Protein AF-A0A2E9A564-F1 (afdb_monomer)

Solvent-accessible surface area (backbone atoms only — not comparable to full-atom values): 16157 Å² total; per-residue (Å²): 133,80,89,81,87,83,81,86,80,91,72,92,69,79,88,64,83,76,77,82,74,61,42,54,60,45,78,42,71,62,84,77,49,75,89,45,56,30,23,55,62,14,34,42,34,40,39,21,66,85,46,97,56,62,49,42,39,39,26,87,95,76,53,70,54,74,29,49,62,65,34,71,45,77,47,79,32,35,64,63,92,38,87,91,58,63,41,66,63,44,80,44,60,34,31,33,72,82,81,70,46,72,22,50,41,35,33,37,65,76,81,76,76,75,80,73,82,71,79,80,74,77,83,75,88,73,82,78,72,84,74,75,76,72,75,75,75,74,73,44,75,65,56,54,54,48,51,52,50,52,53,50,52,53,50,52,53,50,52,53,49,51,54,51,52,50,54,51,52,55,53,48,52,52,54,48,54,52,50,52,54,51,51,54,50,52,52,53,50,52,51,53,52,51,54,51,51,54,53,50,52,53,51,54,53,53,51,51,53,52,51,52,52,51,53,51,52,52,52,52,51,54,52,52,51,52,52,51,53,50,52,53,54,53,48,55,51,53,56,49,51,51,52,50,53,51,49,52,52,52,51,52,52,51,53,51,52,51,52,50,53,52,51,52,51,51,52,50,44,38,44,74,72,68,70,97

pLDDT: mean 84.83, std 19.74, range [27.28, 98.56]

Foldseek 3Di:
DDDDDDDDDPDPDDPDPPPPAAALEEEDQDPDDEDAEHEEQGKYKYAQAPDPAWWWKDQPPADTDIAGHRGMDMDTAHQPPPPRDHHDFDWTWMATPPVRDIHIYGYDYDPDPDPDPDPPDPDDDDDDDDDDPDPPPPCPPVNVVVVVVVVVVVVVVVVVVVVVVVVVVVVVVVVVVVVVVVVVVVVVVVVVVVVVVVVVVVVVVVVVVVVVVVVVVVVVVVVVVVVVVVVVVVVVVVVVVVVVVVVVVVVVVVVVVVVVVVVVVVVVCCVPPVVD

Sequence (276 aa):
MRVQYILALIGLIGLSPLAYAEPSSVEVTSFPFENLRVMEDGHITFSNLDGEKQMSFVAHGWFEGVVAVGEVLVVQLPTQNCGTTCYEAGEYYIQDRYTNEYSVLTIVAPPEPEPQPQPVAQVQVVQDPIYNVELVEEISNSEFQQQLVEVTNSLNSSLETIALQKSQIEELHVKLAEAETRGQNLSLQLNNTSVSNLRTLELEQQVQVLIANSTSANAELRSLENELTQSRSELAIIENDLVQVTQERDEWKQLAHSWYAVAMEQLRVMVNTLGL

Structure (mmCIF, N/CA/C/O backbone):
data_AF-A0A2E9A564-F1
#
_entry.id   AF-A0A2E9A564-F1
#
loop_
_atom_site.group_PDB
_atom_site.id
_atom_site.type_symbol
_atom_site.label_atom_id
_atom_site.label_alt_id
_atom_site.label_comp_id
_atom_site.label_asym_id
_atom_site.label_entity_id
_atom_site.label_seq_id
_atom_site.pdbx_PDB_ins_code
_atom_site.Cartn_x
_atom_site.Cartn_y
_atom_site.Cartn_z
_atom_site.occupancy
_atom_site.B_iso_or_equiv
_atom_site.auth_seq_id
_atom_site.auth_comp_id
_atom_site.auth_asym_id
_atom_site.auth_atom_id
_atom_site.pdbx_PDB_model_num
ATOM 1 N N . MET A 1 1 ? -71.840 -1.928 -18.704 1.00 34.75 1 MET A N 1
ATOM 2 C CA . MET A 1 1 ? -72.177 -3.268 -18.180 1.00 34.75 1 MET A CA 1
ATOM 3 C C . MET A 1 1 ? -71.649 -3.352 -16.757 1.00 34.75 1 MET A C 1
ATOM 5 O O . MET A 1 1 ? -70.452 -3.185 -16.607 1.00 34.75 1 MET A O 1
ATOM 9 N N . ARG A 1 2 ? -72.561 -3.564 -15.786 1.00 33.84 2 ARG A N 1
ATOM 10 C CA . ARG A 1 2 ? -72.366 -3.995 -14.377 1.00 33.84 2 ARG A CA 1
ATOM 11 C C . ARG A 1 2 ? -71.384 -3.135 -13.558 1.00 33.84 2 ARG A C 1
ATOM 13 O O . ARG A 1 2 ? -70.187 -3.301 -13.692 1.00 33.84 2 ARG A O 1
ATOM 20 N N . VAL A 1 3 ? -71.776 -2.139 -12.756 1.00 30.70 3 VAL A N 1
ATOM 21 C CA . VAL A 1 3 ? -72.753 -2.105 -11.642 1.00 30.70 3 VAL A CA 1
ATOM 22 C C . VAL A 1 3 ? -72.773 -3.396 -10.832 1.00 30.70 3 VAL A C 1
ATOM 24 O O . VAL A 1 3 ? -73.435 -4.360 -11.214 1.00 30.70 3 VAL A O 1
ATOM 27 N N . GLN A 1 4 ? -72.106 -3.365 -9.681 1.00 32.31 4 GLN A N 1
ATOM 28 C CA . GLN A 1 4 ? -72.428 -4.230 -8.558 1.00 32.31 4 GLN A CA 1
ATOM 29 C C . GLN A 1 4 ? -72.363 -3.390 -7.279 1.00 32.31 4 GLN A C 1
ATOM 31 O O . GLN A 1 4 ? -71.300 -3.015 -6.799 1.00 32.31 4 GLN A O 1
ATOM 36 N N . TYR A 1 5 ? -73.556 -3.024 -6.813 1.00 32.66 5 TYR A N 1
ATOM 37 C CA . TYR A 1 5 ? -73.825 -2.509 -5.480 1.00 32.66 5 TYR A CA 1
ATOM 38 C C . TYR A 1 5 ? -73.509 -3.596 -4.450 1.00 32.66 5 TYR A C 1
ATOM 40 O O . TYR A 1 5 ? -73.973 -4.725 -4.607 1.00 32.66 5 TYR A O 1
ATOM 48 N N . ILE A 1 6 ? -72.843 -3.229 -3.357 1.00 32.62 6 ILE A N 1
ATOM 49 C CA . ILE A 1 6 ? -73.109 -3.840 -2.054 1.00 32.62 6 ILE A CA 1
ATOM 50 C C . ILE A 1 6 ? -73.449 -2.702 -1.095 1.00 32.62 6 ILE A C 1
ATOM 52 O O . ILE A 1 6 ? -72.677 -1.769 -0.892 1.00 32.62 6 ILE A O 1
ATOM 56 N N . LEU A 1 7 ? -74.682 -2.770 -0.602 1.00 30.06 7 LEU A N 1
ATOM 57 C CA . LEU A 1 7 ? -75.280 -1.891 0.385 1.00 30.06 7 LEU A CA 1
ATOM 58 C C . LEU A 1 7 ? -74.823 -2.296 1.795 1.00 30.06 7 LEU A C 1
ATOM 60 O O . LEU A 1 7 ? -74.760 -3.483 2.094 1.00 30.06 7 LEU A O 1
ATOM 64 N N . ALA A 1 8 ? -74.702 -1.273 2.642 1.00 32.53 8 ALA A N 1
ATOM 65 C CA . ALA A 1 8 ? -74.978 -1.255 4.080 1.00 32.53 8 ALA A CA 1
ATOM 66 C C . ALA A 1 8 ? -74.073 -2.064 5.029 1.00 32.53 8 ALA A C 1
ATOM 68 O O . ALA A 1 8 ? -74.133 -3.283 5.093 1.00 32.53 8 ALA A O 1
ATOM 69 N N . LEU A 1 9 ? -73.411 -1.345 5.940 1.00 27.28 9 LEU A N 1
ATOM 70 C CA . LEU A 1 9 ? -73.894 -1.271 7.322 1.00 27.28 9 LEU A CA 1
ATOM 71 C C . LEU A 1 9 ? -73.288 -0.036 8.010 1.00 27.28 9 LEU A C 1
ATOM 73 O O . LEU A 1 9 ? -72.082 0.040 8.224 1.00 27.28 9 LEU A O 1
ATOM 77 N N . ILE A 1 10 ? -74.133 0.935 8.364 1.00 43.69 10 ILE A N 1
ATOM 78 C CA . ILE A 1 10 ? -73.799 1.928 9.389 1.00 43.69 10 ILE A CA 1
ATOM 79 C C . ILE A 1 10 ? -73.981 1.202 10.720 1.00 43.69 10 ILE A C 1
ATOM 81 O O . ILE A 1 10 ? -75.097 1.062 11.216 1.00 43.69 10 ILE A O 1
ATOM 85 N N . GLY A 1 11 ? -72.882 0.671 11.246 1.00 30.75 11 GLY A N 1
ATOM 86 C CA . GLY A 1 11 ? -72.788 0.233 12.629 1.00 30.75 11 GLY A CA 1
ATOM 87 C C . GLY A 1 11 ? -72.366 1.417 13.485 1.00 30.75 11 GLY A C 1
ATOM 88 O O . GLY A 1 11 ? -71.202 1.803 13.473 1.00 30.75 11 GLY A O 1
ATOM 89 N N . LEU A 1 12 ? -73.318 1.993 14.218 1.00 40.31 12 LEU A N 1
ATOM 90 C CA . LEU A 1 12 ? -73.037 2.763 15.427 1.00 40.31 12 LEU A CA 1
ATOM 91 C C . LEU A 1 12 ? -72.339 1.815 16.412 1.00 40.31 12 LEU A C 1
ATOM 93 O O . LEU A 1 12 ? -72.997 1.011 17.069 1.00 40.31 12 LEU A O 1
ATOM 97 N N . ILE A 1 13 ? -71.012 1.883 16.477 1.00 36.66 13 ILE A N 1
ATOM 98 C CA . ILE A 1 13 ? -70.226 1.303 17.565 1.00 36.66 13 ILE A CA 1
ATOM 99 C C . ILE A 1 13 ? -69.729 2.481 18.389 1.00 36.66 13 ILE A C 1
ATOM 101 O O . ILE A 1 13 ? -69.197 3.452 17.851 1.00 36.66 13 ILE A O 1
ATOM 105 N N . GLY A 1 14 ? -70.039 2.421 19.682 1.00 32.62 14 GLY A N 1
ATOM 106 C CA . GLY A 1 14 ? -69.789 3.480 20.641 1.00 32.62 14 GLY A CA 1
ATOM 107 C C . GLY A 1 14 ? -68.339 3.945 20.631 1.00 32.62 14 GLY A C 1
ATOM 108 O O . GLY A 1 14 ? -67.413 3.157 20.467 1.00 32.62 14 GLY A O 1
ATOM 109 N N . LEU A 1 15 ? -68.178 5.248 20.842 1.00 38.66 15 LEU A N 1
ATOM 110 C CA . LEU A 1 15 ? -66.933 5.861 21.279 1.00 38.66 15 LEU A CA 1
ATOM 111 C C . LEU A 1 15 ? -66.581 5.309 22.667 1.00 38.66 15 LEU A C 1
ATOM 113 O O . LEU A 1 15 ? -66.884 5.925 23.685 1.00 38.66 15 LEU A O 1
ATOM 117 N N . SER A 1 16 ? -65.967 4.133 22.715 1.00 37.97 16 SER A N 1
ATOM 118 C CA . SER A 1 16 ? -64.947 3.873 23.721 1.00 37.97 16 SER A CA 1
ATOM 119 C C . SER A 1 16 ? -63.713 4.696 23.332 1.00 37.97 16 SER A C 1
ATOM 121 O O . SER A 1 16 ? -63.420 4.822 22.137 1.00 37.97 16 SER A O 1
ATOM 123 N N . PRO A 1 17 ? -62.996 5.306 24.291 1.00 39.50 17 PRO A N 1
ATOM 124 C CA . PRO A 1 17 ? -61.690 5.864 23.990 1.00 39.50 17 PRO A CA 1
ATOM 125 C C . PRO A 1 17 ? -60.838 4.709 23.461 1.00 39.50 17 PRO A C 1
ATOM 127 O O . PRO A 1 17 ? -60.566 3.751 24.180 1.00 39.50 17 PRO A O 1
ATOM 130 N N . LEU A 1 18 ? -60.481 4.752 22.177 1.00 41.66 18 LEU A N 1
ATOM 131 C CA . LEU A 1 18 ? -59.443 3.879 21.653 1.00 41.66 18 LEU A CA 1
ATOM 132 C C . LEU A 1 18 ? -58.184 4.257 22.432 1.00 41.66 18 LEU A C 1
ATOM 134 O O . LEU A 1 18 ? -57.599 5.310 22.179 1.00 41.66 18 LEU A O 1
ATOM 138 N N . ALA A 1 19 ? -57.820 3.446 23.425 1.00 50.88 19 ALA A N 1
ATOM 139 C CA . ALA A 1 19 ? -56.486 3.474 23.992 1.00 50.88 19 ALA A CA 1
ATOM 140 C C . ALA A 1 19 ? -55.538 3.274 22.806 1.00 50.88 19 ALA A C 1
ATOM 142 O O . ALA A 1 19 ? -55.533 2.211 22.183 1.00 50.88 19 ALA A O 1
ATOM 143 N N . TYR A 1 20 ? -54.859 4.345 22.397 1.00 53.84 20 TYR A N 1
ATOM 144 C CA . TYR A 1 20 ? -53.948 4.303 21.265 1.00 53.84 20 TYR A CA 1
ATOM 145 C C . TYR A 1 20 ? -52.768 3.426 21.682 1.00 53.84 20 TYR A C 1
ATOM 147 O O . TYR A 1 20 ? -51.933 3.833 22.484 1.00 53.84 20 TYR A O 1
ATOM 155 N N . ALA A 1 21 ? -52.778 2.181 21.217 1.00 65.50 21 ALA A N 1
ATOM 156 C CA . ALA A 1 21 ? -51.703 1.234 21.430 1.00 65.50 21 ALA A CA 1
ATOM 157 C C . ALA A 1 21 ? -50.512 1.649 20.555 1.00 65.50 21 ALA A C 1
ATOM 159 O O . ALA A 1 21 ? -50.671 1.847 19.349 1.00 65.50 21 ALA A O 1
ATOM 160 N N . GLU A 1 22 ? -49.336 1.801 21.163 1.00 82.69 22 GLU A N 1
ATOM 161 C CA . GLU A 1 22 ? -48.093 2.057 20.429 1.00 82.69 22 GLU A CA 1
ATOM 162 C C . GLU A 1 22 ? -47.792 0.913 19.446 1.00 82.69 22 GLU A C 1
ATOM 164 O O . GLU A 1 22 ? -48.222 -0.224 19.666 1.00 82.69 22 GLU A O 1
ATOM 169 N N . PRO A 1 23 ? -47.075 1.171 18.342 1.00 86.25 23 PRO A N 1
ATOM 170 C CA . PRO A 1 23 ? -46.803 0.133 17.360 1.00 86.25 23 PRO A CA 1
ATOM 171 C C . PRO A 1 23 ? -45.892 -0.960 17.940 1.00 86.25 23 PRO A C 1
ATOM 173 O O . PRO A 1 23 ? 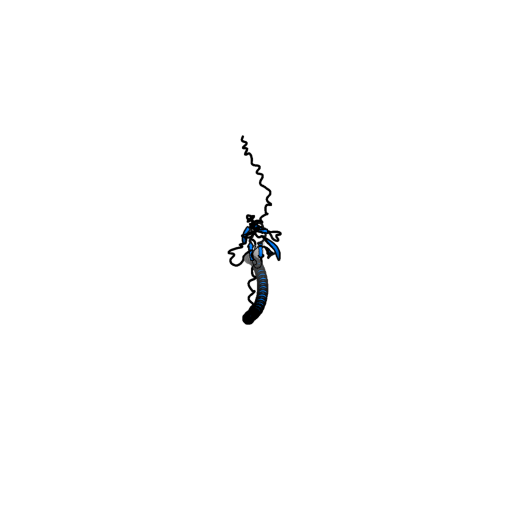-44.955 -0.691 18.687 1.00 86.25 23 PRO A O 1
ATOM 176 N N . SER A 1 24 ? -46.131 -2.214 17.552 1.00 86.44 24 SER A N 1
ATOM 177 C CA . SER A 1 24 ? -45.283 -3.363 17.916 1.00 86.44 24 SER A CA 1
ATOM 178 C C . SER A 1 24 ? -44.035 -3.500 17.029 1.00 86.44 24 SER A C 1
ATOM 180 O O . SER A 1 24 ? -43.243 -4.423 17.204 1.00 86.44 24 SER A O 1
ATOM 182 N N . SER A 1 25 ? -43.894 -2.635 16.024 1.00 89.62 25 SER A N 1
ATOM 183 C CA . SER A 1 25 ? -42.795 -2.622 15.061 1.00 89.62 25 SER A CA 1
ATOM 184 C C . SER A 1 25 ? -42.520 -1.192 14.619 1.00 89.62 25 SER A C 1
ATOM 186 O O . SER A 1 25 ? -43.455 -0.447 14.319 1.00 89.62 25 SER A O 1
ATOM 188 N N . VAL A 1 26 ? -41.249 -0.818 14.577 1.00 92.19 26 VAL A N 1
ATOM 189 C CA . VAL A 1 26 ? -40.783 0.515 14.187 1.00 92.19 26 VAL A CA 1
ATOM 190 C C . VAL A 1 26 ? -39.564 0.394 13.286 1.00 92.19 26 VAL A C 1
ATOM 192 O O . VAL A 1 26 ? -38.739 -0.497 13.475 1.00 92.19 26 VAL A O 1
ATOM 195 N N . GLU A 1 27 ? -39.435 1.290 12.310 1.00 92.62 27 GLU A N 1
ATOM 196 C CA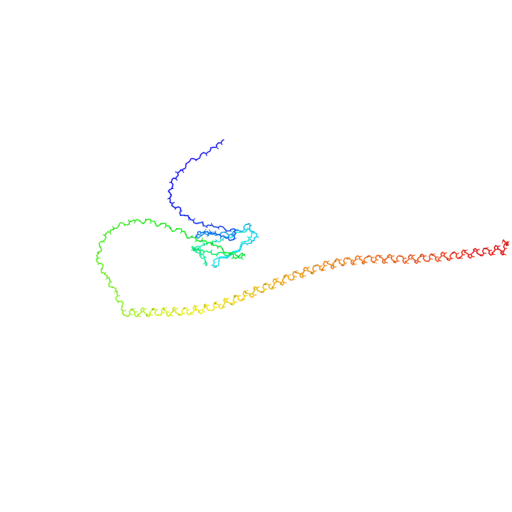 . GLU A 1 27 ? -38.337 1.279 11.342 1.00 92.62 27 GLU A CA 1
ATOM 197 C C . GLU A 1 27 ? -37.476 2.541 11.463 1.00 92.62 27 GLU A C 1
ATOM 199 O O . GLU A 1 27 ? -37.989 3.651 11.602 1.00 92.62 27 GLU A O 1
ATOM 204 N N . VAL A 1 28 ? -36.158 2.361 11.392 1.00 92.69 28 VAL A N 1
ATOM 205 C CA . VAL A 1 28 ? -35.143 3.413 11.392 1.00 92.69 28 VAL A CA 1
ATOM 206 C C . VAL A 1 28 ? -34.358 3.331 10.094 1.00 92.69 28 VAL A C 1
ATOM 208 O O . VAL A 1 28 ? -33.641 2.360 9.854 1.00 92.69 28 VAL A O 1
ATOM 211 N N . THR A 1 29 ? -34.450 4.381 9.284 1.00 91.19 29 THR A N 1
ATOM 212 C CA . THR A 1 29 ? -33.747 4.485 7.995 1.00 91.19 29 THR A CA 1
ATOM 213 C C . THR A 1 29 ? -32.539 5.421 8.034 1.00 91.19 29 THR A C 1
ATOM 215 O O . THR A 1 29 ? -31.721 5.419 7.120 1.00 91.19 29 THR A O 1
ATOM 218 N N . SER A 1 30 ? -32.418 6.252 9.073 1.00 89.12 30 SER A N 1
ATOM 219 C CA . SER A 1 30 ? -31.328 7.221 9.228 1.00 89.12 30 SER A CA 1
ATOM 220 C C . SER A 1 30 ? -31.190 7.693 10.675 1.00 89.12 30 SER A C 1
ATOM 222 O O . SER A 1 30 ? -32.161 7.675 11.430 1.00 89.12 30 SER A O 1
ATOM 224 N N . PHE A 1 31 ? -29.994 8.163 11.032 1.00 89.75 31 PHE A N 1
ATOM 225 C CA . PHE A 1 31 ? -29.716 8.863 12.288 1.00 89.75 31 PHE A CA 1
ATOM 226 C C . PHE A 1 31 ? -29.538 10.377 12.049 1.00 89.75 31 PHE A C 1
ATOM 228 O O . PHE A 1 31 ? -29.075 10.749 10.965 1.00 89.75 31 PHE A O 1
ATOM 235 N N . PRO A 1 32 ? -29.859 11.235 13.038 1.00 91.50 32 PRO A N 1
ATOM 236 C CA . PRO A 1 32 ? -30.582 10.909 14.267 1.00 91.50 32 PRO A CA 1
ATOM 237 C C . PRO A 1 32 ? -32.080 10.696 13.984 1.00 91.50 32 PRO A C 1
ATOM 239 O O . PRO A 1 32 ? -32.612 11.191 12.991 1.00 91.50 32 PRO A O 1
ATOM 242 N N . PHE A 1 33 ? -32.768 9.966 14.860 1.00 88.88 33 PHE A N 1
ATOM 243 C CA . PHE A 1 33 ? -34.225 9.837 14.830 1.00 88.88 33 PHE A CA 1
ATOM 244 C C . PHE A 1 33 ? -34.846 10.368 16.122 1.00 88.88 33 PHE A C 1
ATOM 246 O O . PHE A 1 33 ? -34.261 10.286 17.204 1.00 88.88 33 PHE A O 1
ATOM 253 N N . GLU A 1 34 ? -36.060 10.899 16.005 1.00 83.44 34 GLU A N 1
ATOM 254 C CA . GLU A 1 34 ? -36.789 11.520 17.108 1.00 83.44 34 GLU A CA 1
ATOM 255 C C . GLU A 1 34 ? -38.140 10.835 17.324 1.00 83.44 34 GLU A C 1
ATOM 257 O O . GLU A 1 34 ? -38.798 10.421 16.370 1.00 83.44 34 GLU A O 1
ATOM 262 N N . ASN A 1 35 ? -38.584 10.782 18.584 1.00 78.88 35 ASN A N 1
ATOM 263 C CA . ASN A 1 35 ? -39.935 10.361 18.979 1.00 78.88 35 ASN A CA 1
ATOM 264 C C . ASN A 1 35 ? -40.335 8.945 18.533 1.00 78.88 35 ASN A C 1
ATOM 266 O O . ASN A 1 35 ? -41.507 8.683 18.254 1.00 78.88 35 ASN A O 1
ATOM 270 N N . LEU A 1 36 ? -39.377 8.021 18.476 1.00 90.94 36 LEU A N 1
ATOM 271 C CA . LEU A 1 36 ? -39.641 6.645 18.083 1.00 90.94 36 LEU A CA 1
ATOM 272 C C . LEU A 1 36 ? -40.111 5.844 19.302 1.00 90.94 36 LEU A C 1
ATOM 274 O O . LEU A 1 36 ? -39.383 5.703 20.286 1.00 90.94 36 LEU A O 1
ATOM 278 N N . ARG A 1 37 ? -41.354 5.358 19.250 1.00 92.62 37 ARG A N 1
ATOM 279 C CA . ARG A 1 37 ? -42.015 4.662 20.361 1.00 92.62 37 ARG A CA 1
ATOM 280 C C . ARG A 1 37 ? -42.465 3.279 19.916 1.00 92.62 37 ARG A C 1
ATOM 282 O O . ARG A 1 37 ? -43.042 3.148 18.841 1.00 92.62 37 ARG A O 1
ATOM 289 N N . VAL A 1 38 ? -42.202 2.268 20.734 1.00 92.69 38 VAL A N 1
ATOM 290 C CA . VAL A 1 38 ? -42.546 0.869 20.454 1.00 92.69 38 VAL A CA 1
ATOM 291 C C . VAL A 1 38 ? -43.158 0.225 21.692 1.00 92.69 38 VAL A C 1
ATOM 293 O O . VAL A 1 38 ? -42.816 0.580 22.819 1.00 92.69 38 VAL A O 1
ATOM 296 N N . MET A 1 39 ? -44.083 -0.707 21.498 1.00 90.81 39 MET A N 1
ATOM 297 C CA . MET A 1 39 ? -44.633 -1.498 22.597 1.00 90.81 39 MET A CA 1
ATOM 298 C C . MET A 1 39 ? -43.608 -2.512 23.124 1.00 90.81 39 MET A C 1
ATOM 300 O O . MET A 1 39 ? -42.770 -3.005 22.364 1.00 90.81 39 MET A O 1
ATOM 304 N N . GLU A 1 40 ? -43.701 -2.849 24.410 1.00 90.25 40 GLU A N 1
ATOM 305 C CA . GLU A 1 40 ? -43.058 -4.041 24.982 1.00 90.25 40 GLU A CA 1
ATOM 306 C C . GLU A 1 40 ? -43.310 -5.298 24.121 1.00 90.25 40 GLU A C 1
ATOM 308 O O . GLU A 1 40 ? -44.361 -5.432 23.492 1.00 90.25 40 GLU A O 1
ATOM 313 N N . ASP A 1 41 ? -42.322 -6.200 24.051 1.00 87.62 41 ASP A N 1
ATOM 314 C CA . ASP A 1 41 ? -42.285 -7.372 23.152 1.00 87.62 41 ASP A CA 1
ATOM 315 C C . ASP A 1 41 ? -42.317 -7.046 21.644 1.00 87.62 41 ASP A C 1
ATOM 317 O O . ASP A 1 41 ? -42.467 -7.936 20.799 1.00 87.62 41 ASP A O 1
ATOM 321 N N . GLY A 1 42 ? -42.152 -5.772 21.283 1.00 89.62 42 GLY A N 1
ATOM 322 C CA . GLY A 1 42 ? -42.028 -5.320 19.905 1.00 89.62 42 GLY A CA 1
ATOM 323 C C . GLY A 1 42 ? -40.640 -5.541 19.299 1.00 89.62 42 GLY A C 1
ATOM 324 O O . GLY A 1 42 ? -39.771 -6.233 19.836 1.00 89.62 42 GLY A O 1
ATOM 325 N N . HIS A 1 43 ? -40.418 -4.925 18.141 1.00 91.62 43 HIS A N 1
ATOM 326 C CA . HIS A 1 43 ? -39.116 -4.924 17.482 1.00 91.62 43 HIS A CA 1
ATOM 327 C C . HIS A 1 43 ? -38.829 -3.622 16.757 1.00 91.62 43 HIS A C 1
ATOM 329 O O . HIS A 1 43 ? -39.730 -2.908 16.319 1.00 91.62 43 HIS A O 1
ATOM 335 N N . ILE A 1 44 ? -37.542 -3.355 16.593 1.00 94.19 44 ILE A N 1
ATOM 336 C CA . ILE A 1 44 ? -37.036 -2.247 15.796 1.00 94.19 44 ILE A CA 1
ATOM 337 C C . ILE A 1 44 ? -36.274 -2.795 14.597 1.00 94.19 44 ILE A C 1
ATOM 339 O O . ILE A 1 44 ? -35.484 -3.734 14.703 1.00 94.19 44 ILE A O 1
ATOM 343 N N . THR A 1 45 ? -36.539 -2.223 13.434 1.00 95.31 45 THR A N 1
ATOM 344 C CA . THR A 1 45 ? -35.901 -2.570 12.172 1.00 95.31 45 THR A CA 1
ATOM 345 C C . THR A 1 45 ? -35.011 -1.418 11.740 1.00 95.31 45 THR A C 1
ATOM 347 O O . THR A 1 45 ? -35.483 -0.313 11.523 1.00 95.31 45 THR A O 1
ATOM 350 N N . PHE A 1 46 ? -33.714 -1.666 11.619 1.00 94.69 46 PHE A N 1
ATOM 351 C CA . PHE A 1 46 ? -32.756 -0.727 11.053 1.00 94.69 46 PHE A CA 1
ATOM 352 C C . PHE A 1 46 ? -32.552 -1.072 9.581 1.00 94.69 46 PHE A C 1
ATOM 354 O O . PHE A 1 46 ? -32.017 -2.138 9.275 1.00 94.69 46 PHE A O 1
ATOM 361 N N . SER A 1 47 ? -32.965 -0.183 8.685 1.00 94.50 47 SER A N 1
ATOM 362 C CA . SER A 1 47 ? -32.953 -0.403 7.238 1.00 94.50 47 SER A CA 1
ATOM 363 C C . SER A 1 47 ? -32.010 0.579 6.559 1.00 94.50 47 SER A C 1
ATOM 365 O O . SER A 1 47 ? -32.273 1.777 6.536 1.00 94.50 47 SER A O 1
ATOM 367 N N . ASN A 1 48 ? -30.941 0.077 5.944 1.00 93.25 48 ASN A N 1
ATOM 368 C CA . ASN A 1 48 ? -29.975 0.899 5.218 1.00 93.25 48 ASN A CA 1
ATOM 369 C C . ASN A 1 48 ? -30.080 0.686 3.702 1.00 93.25 48 ASN A C 1
ATOM 371 O O . ASN A 1 48 ? -29.084 0.434 3.027 1.00 93.25 48 ASN A O 1
ATOM 375 N N . LEU A 1 49 ? -31.299 0.715 3.159 1.00 90.94 49 LEU A N 1
ATOM 376 C CA . LEU A 1 49 ? -31.537 0.367 1.753 1.00 90.94 49 LEU A CA 1
ATOM 377 C C . LEU A 1 49 ? -30.970 1.410 0.779 1.00 90.94 49 LEU A C 1
ATOM 379 O O . LEU A 1 49 ? -30.427 1.035 -0.257 1.00 90.94 49 LEU A O 1
ATOM 383 N N . ASP A 1 50 ? -31.042 2.690 1.153 1.00 87.75 50 ASP A N 1
ATOM 384 C CA . ASP A 1 50 ? -30.687 3.829 0.296 1.00 87.75 50 ASP A CA 1
ATOM 385 C C . ASP A 1 50 ? -29.500 4.659 0.830 1.00 87.75 50 ASP A C 1
ATOM 387 O O . ASP A 1 50 ? -29.227 5.751 0.329 1.00 87.75 50 ASP A O 1
ATOM 391 N N . GLY A 1 51 ? -28.795 4.194 1.869 1.00 83.19 51 GLY A N 1
ATOM 392 C CA . GLY A 1 51 ? -27.713 4.968 2.483 1.00 83.19 51 GLY A CA 1
ATOM 393 C C . GLY A 1 51 ? -26.409 4.958 1.684 1.00 83.19 51 GLY A C 1
ATOM 394 O O . GLY A 1 51 ? -26.046 3.986 1.030 1.00 83.19 51 GLY A O 1
ATOM 395 N N . GLU A 1 52 ? -25.642 6.047 1.777 1.00 85.56 52 GLU A N 1
ATOM 396 C CA . GLU A 1 52 ? -24.320 6.156 1.135 1.00 85.56 52 GLU A CA 1
ATOM 397 C C . GLU A 1 52 ? -23.202 5.466 1.938 1.00 85.56 52 GLU A C 1
ATOM 399 O O . GLU A 1 52 ? -22.109 5.214 1.426 1.00 85.56 52 GLU A O 1
ATOM 404 N N . LYS A 1 53 ? -23.451 5.193 3.224 1.00 88.19 53 LYS A N 1
ATOM 405 C CA . LYS A 1 53 ? -22.509 4.590 4.176 1.00 88.19 53 LYS A CA 1
ATOM 406 C C . LYS A 1 53 ? -23.235 3.563 5.037 1.00 88.19 53 LYS A C 1
ATOM 408 O O . LYS A 1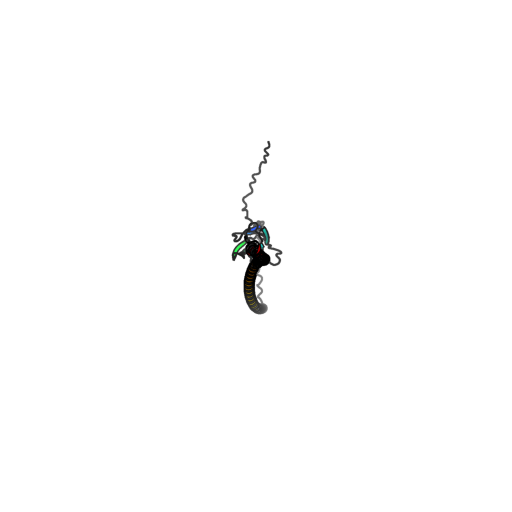 53 ? -24.453 3.616 5.179 1.00 88.19 53 LYS A O 1
ATOM 413 N N . GLN A 1 54 ? -22.487 2.633 5.628 1.00 92.06 54 GLN A N 1
ATOM 414 C CA . GLN A 1 54 ? -23.059 1.700 6.600 1.00 92.06 54 GLN A CA 1
ATOM 415 C C . GLN A 1 54 ? -23.605 2.462 7.819 1.00 92.06 54 GLN A C 1
ATOM 417 O O . GLN A 1 54 ? -23.011 3.456 8.238 1.00 92.06 54 GLN A O 1
ATOM 422 N N . MET A 1 55 ? -24.703 1.988 8.402 1.00 91.19 55 MET A N 1
ATOM 423 C CA . MET A 1 55 ? -25.193 2.476 9.692 1.00 91.19 55 MET A CA 1
ATOM 424 C C . MET A 1 55 ? -24.451 1.732 10.800 1.00 91.19 55 MET A C 1
ATOM 426 O O . MET A 1 55 ? -24.294 0.516 10.718 1.00 91.19 55 MET A O 1
ATOM 430 N N . SER A 1 56 ? -23.987 2.432 11.834 1.00 94.81 56 SER A N 1
ATOM 431 C CA . SER A 1 56 ? -23.340 1.806 12.990 1.00 94.81 56 SER A CA 1
ATOM 432 C C . SER A 1 56 ? -23.800 2.486 14.263 1.00 94.81 56 SER A C 1
ATOM 434 O O . SER A 1 56 ? -23.664 3.697 14.400 1.00 94.81 56 SER A O 1
ATOM 436 N N . PHE A 1 57 ? -24.338 1.708 15.196 1.00 95.19 57 PHE A N 1
ATOM 437 C CA . PHE A 1 57 ? -24.961 2.256 16.391 1.00 95.19 57 PHE A CA 1
ATOM 438 C C . PHE A 1 57 ? -24.746 1.380 17.621 1.00 95.19 57 PHE A C 1
ATOM 440 O O . PHE A 1 57 ? -24.460 0.184 17.527 1.00 95.19 57 PHE A O 1
ATOM 447 N N . VAL A 1 58 ? -24.885 1.997 18.792 1.00 95.19 58 VAL A N 1
ATOM 448 C CA . VAL A 1 58 ? -24.793 1.322 20.088 1.00 95.19 58 VAL A CA 1
ATOM 449 C C . VAL A 1 58 ? -25.787 1.902 21.089 1.00 95.19 58 VAL A C 1
ATOM 451 O O . VAL A 1 58 ? -25.830 3.110 21.305 1.00 95.19 58 VAL A O 1
ATOM 454 N N . ALA A 1 59 ? -26.554 1.024 21.726 1.00 91.50 59 ALA A N 1
ATOM 455 C CA . ALA A 1 59 ? -27.266 1.278 22.969 1.00 91.50 59 ALA A CA 1
ATOM 456 C C . ALA A 1 59 ? -26.468 0.628 24.105 1.00 91.50 59 ALA A C 1
ATOM 458 O O . ALA A 1 59 ? -26.484 -0.594 24.275 1.00 91.50 59 ALA A O 1
ATOM 459 N N . HIS A 1 60 ? -25.714 1.437 24.853 1.00 83.88 60 HIS A N 1
ATOM 460 C CA . HIS A 1 60 ? -24.772 0.949 25.867 1.00 83.88 60 HIS A CA 1
ATOM 461 C C . HIS A 1 60 ? -25.477 0.085 26.919 1.00 83.88 60 HIS A C 1
ATOM 463 O O . HIS A 1 60 ? -26.377 0.557 27.606 1.00 83.88 60 HIS A O 1
ATOM 469 N N . GLY A 1 61 ? -25.051 -1.176 27.038 1.00 81.06 61 GLY A N 1
ATOM 470 C CA . GLY A 1 61 ? -25.630 -2.156 27.966 1.00 81.06 61 GLY A CA 1
ATOM 471 C C . GLY A 1 61 ? -26.817 -2.957 27.418 1.00 81.06 61 GLY A C 1
ATOM 472 O O . GLY A 1 61 ? -27.271 -3.871 28.101 1.00 81.06 61 GLY A O 1
ATOM 473 N N . TRP A 1 62 ? -27.282 -2.668 26.196 1.00 86.94 62 TRP A N 1
ATOM 474 C CA . TRP A 1 62 ? -28.498 -3.268 25.637 1.00 86.94 62 TRP A CA 1
ATOM 475 C C . TRP A 1 62 ? -28.248 -4.015 24.324 1.00 86.94 62 TRP A C 1
ATOM 477 O O . TRP A 1 62 ? -28.320 -5.242 24.290 1.00 86.94 62 TRP A O 1
ATOM 487 N N . PHE A 1 63 ? -27.916 -3.290 23.252 1.00 89.44 63 PHE A N 1
ATOM 488 C CA . PHE A 1 63 ? -27.641 -3.859 21.932 1.00 89.44 63 PHE A CA 1
ATOM 489 C C . PHE A 1 63 ? -26.734 -2.949 21.103 1.00 89.44 63 PHE A C 1
ATOM 491 O O . PHE A 1 63 ? -26.656 -1.740 21.310 1.00 89.44 63 PHE A O 1
ATOM 498 N N . GLU A 1 64 ? -26.062 -3.528 20.116 1.00 93.56 64 GLU A N 1
ATOM 499 C CA . GLU A 1 64 ? -25.292 -2.797 19.113 1.00 93.56 64 GLU A CA 1
ATOM 500 C C . GLU A 1 64 ? -25.493 -3.431 17.740 1.00 93.56 64 GLU A C 1
ATOM 502 O O . GLU A 1 64 ? -25.892 -4.592 17.631 1.00 93.56 64 GLU A O 1
ATOM 507 N N . GLY A 1 65 ? -25.243 -2.659 16.686 1.00 92.31 65 GLY A N 1
ATOM 508 C CA . GLY A 1 65 ? -25.477 -3.122 15.328 1.00 92.31 65 GLY A CA 1
ATOM 509 C C . GLY A 1 65 ? -24.671 -2.364 14.286 1.00 92.31 65 GLY A C 1
ATOM 510 O O . GLY A 1 65 ? -24.317 -1.193 14.453 1.00 92.31 65 GLY A O 1
ATOM 511 N N . VAL A 1 66 ? -24.395 -3.063 13.188 1.00 94.44 66 VAL A N 1
ATOM 512 C CA . VAL A 1 66 ? -23.882 -2.488 11.945 1.00 94.44 66 VAL A CA 1
ATOM 513 C C . VAL A 1 66 ? -24.776 -2.985 10.817 1.00 94.44 66 VAL A C 1
ATOM 515 O O . VAL A 1 66 ? -25.016 -4.185 10.720 1.00 94.44 66 VAL A O 1
ATOM 518 N N . VAL A 1 67 ? -25.266 -2.070 9.983 1.00 93.94 67 VAL A N 1
ATOM 519 C CA . VAL A 1 67 ? -26.123 -2.383 8.831 1.00 93.94 67 VAL A CA 1
ATOM 520 C C . VAL A 1 67 ? -25.432 -1.875 7.574 1.00 93.94 67 VAL A C 1
ATOM 522 O O . VAL A 1 67 ? -25.293 -0.659 7.382 1.00 93.94 67 VAL A O 1
ATOM 525 N N . ALA A 1 68 ? -24.944 -2.792 6.735 1.00 93.56 68 ALA A N 1
ATOM 526 C CA . ALA A 1 68 ? -24.310 -2.423 5.474 1.00 93.56 68 ALA A CA 1
ATOM 527 C C . ALA A 1 68 ? -25.332 -1.809 4.503 1.00 93.56 68 ALA A C 1
ATOM 529 O O . ALA A 1 68 ? -26.542 -1.929 4.687 1.00 93.56 68 ALA A O 1
ATOM 530 N N . VAL A 1 69 ? -24.844 -1.123 3.470 1.00 93.56 69 VAL A N 1
ATOM 531 C CA . VAL A 1 69 ? -25.715 -0.534 2.441 1.00 93.56 69 VAL A CA 1
ATOM 532 C C . VAL A 1 69 ? -26.457 -1.649 1.698 1.00 93.56 69 VAL A C 1
ATOM 534 O O . VAL A 1 69 ? -25.835 -2.601 1.229 1.00 93.56 69 VAL A O 1
ATOM 537 N N . GLY A 1 70 ? -27.777 -1.521 1.586 1.00 91.00 70 GLY A N 1
ATOM 538 C CA . GLY A 1 70 ? -28.680 -2.515 1.009 1.00 91.00 70 GLY A CA 1
ATOM 539 C C . GLY A 1 70 ? -29.179 -3.581 1.991 1.00 91.00 70 GLY A C 1
ATOM 540 O O . GLY A 1 70 ? -29.900 -4.484 1.569 1.00 91.00 70 GLY A O 1
ATOM 541 N N . GLU A 1 71 ? -28.819 -3.503 3.275 1.00 94.56 71 GLU A N 1
ATOM 542 C CA . GLU A 1 71 ? -29.197 -4.496 4.287 1.00 94.56 71 GLU A CA 1
ATOM 543 C C . GLU A 1 71 ? -30.208 -3.967 5.312 1.00 94.56 71 GLU A C 1
ATOM 545 O O . GLU A 1 71 ? -30.452 -2.764 5.441 1.00 94.56 71 GLU A O 1
ATOM 550 N N . VAL A 1 72 ? -30.794 -4.910 6.056 1.00 94.25 72 VAL A N 1
ATOM 551 C CA . VAL A 1 72 ? -31.736 -4.664 7.148 1.00 94.25 72 VAL A CA 1
ATOM 552 C C . VAL A 1 72 ? -31.341 -5.496 8.368 1.00 94.25 72 VAL A C 1
ATOM 554 O O . VAL A 1 72 ? -30.998 -6.671 8.237 1.00 94.25 72 VAL A O 1
ATOM 557 N N . LEU A 1 73 ? -31.439 -4.907 9.560 1.00 93.56 73 LEU A N 1
ATOM 558 C CA . LEU A 1 73 ? -31.237 -5.570 10.846 1.00 93.56 73 LEU A CA 1
ATOM 559 C C . LEU A 1 73 ? -32.480 -5.414 11.724 1.00 93.56 73 LEU A C 1
ATOM 561 O O . LEU A 1 73 ? -32.936 -4.303 11.967 1.00 93.56 73 LEU A O 1
ATOM 565 N N . VAL A 1 74 ? -32.996 -6.523 12.251 1.00 94.56 74 VAL A N 1
ATOM 566 C CA . VAL A 1 74 ? -34.122 -6.519 13.194 1.00 94.56 74 VAL A CA 1
ATOM 567 C C . VAL A 1 74 ? -33.613 -6.815 14.598 1.00 94.56 74 VAL A C 1
ATOM 569 O O . VAL A 1 74 ? -32.996 -7.855 14.828 1.00 94.56 74 VAL A O 1
ATOM 572 N N . VAL A 1 75 ? -33.904 -5.922 15.540 1.00 91.38 75 VAL A N 1
ATOM 573 C CA . VAL A 1 75 ? -33.648 -6.115 16.969 1.00 91.38 75 VAL A CA 1
ATOM 574 C C . VAL A 1 75 ? -34.977 -6.410 17.652 1.00 91.38 75 VAL A C 1
ATOM 576 O O . VAL A 1 75 ? -35.880 -5.573 17.675 1.00 91.38 75 VAL A O 1
ATOM 579 N N . GLN A 1 76 ? -35.089 -7.623 18.186 1.00 91.19 76 GLN A N 1
ATOM 580 C CA . GLN A 1 76 ? -36.221 -8.036 19.011 1.00 91.19 76 GLN A CA 1
ATOM 581 C C . GLN A 1 76 ? -36.073 -7.437 20.411 1.00 91.19 76 GLN A C 1
ATOM 583 O O . GLN A 1 76 ? -34.971 -7.459 20.962 1.00 91.19 76 GLN A O 1
ATOM 588 N N . LEU A 1 77 ? -37.174 -6.961 20.995 1.00 90.69 77 LEU A N 1
ATOM 589 C CA . LEU A 1 77 ? -37.204 -6.334 22.319 1.00 90.69 77 LEU A CA 1
ATOM 590 C C . LEU A 1 77 ? -38.029 -7.182 23.308 1.00 90.69 77 LEU A C 1
ATOM 592 O O . LEU A 1 77 ? -39.104 -6.758 23.731 1.00 90.69 77 LEU A O 1
ATOM 596 N N . PRO A 1 78 ? -37.579 -8.404 23.658 1.00 89.19 78 PRO A N 1
ATOM 597 C CA . PRO A 1 78 ? -38.334 -9.284 24.541 1.00 89.19 78 PRO A CA 1
ATOM 598 C C . PRO A 1 78 ? -38.358 -8.768 25.986 1.00 89.19 78 PRO A C 1
ATOM 600 O O . PRO A 1 78 ? -37.331 -8.361 26.537 1.00 89.19 78 PRO A O 1
ATOM 603 N N . THR A 1 79 ? -39.516 -8.890 26.628 1.00 86.69 79 THR A N 1
ATOM 604 C CA . THR A 1 79 ? -39.699 -8.679 28.073 1.00 86.69 79 THR A CA 1
ATOM 605 C C . THR A 1 79 ? -39.532 -9.963 28.887 1.00 86.69 79 THR A C 1
ATOM 607 O O . THR A 1 79 ? -39.322 -9.917 30.097 1.00 86.69 79 THR A O 1
ATOM 610 N N . GLN A 1 80 ? -39.588 -11.132 28.235 1.00 85.69 80 GLN A N 1
ATOM 611 C CA . GLN A 1 80 ? -39.477 -12.449 28.870 1.00 85.69 80 GLN A CA 1
ATOM 612 C C . GLN A 1 80 ? -38.518 -13.370 28.109 1.00 85.69 80 GLN A C 1
ATOM 614 O O . GLN A 1 80 ? -38.374 -13.281 26.893 1.00 85.69 80 GLN A O 1
ATOM 619 N N . ASN A 1 81 ? -37.881 -14.308 28.824 1.00 82.19 81 ASN A N 1
ATOM 620 C CA . ASN A 1 81 ? -36.909 -15.264 28.261 1.00 82.19 81 ASN A CA 1
ATOM 621 C C . ASN A 1 81 ? -35.756 -14.588 27.485 1.00 82.19 81 ASN A C 1
ATOM 623 O O . ASN A 1 81 ? -35.240 -15.120 26.505 1.00 82.19 81 ASN A O 1
ATOM 627 N N . CYS A 1 82 ? -35.339 -13.416 27.955 1.00 78.19 82 CYS A N 1
ATOM 628 C CA . CYS A 1 82 ? -34.484 -12.446 27.265 1.00 78.19 82 CYS A CA 1
ATOM 629 C C . CYS A 1 82 ? -32.980 -12.797 27.264 1.00 78.19 82 CYS A C 1
ATOM 631 O O . CYS A 1 82 ? -32.140 -11.985 26.879 1.00 78.19 82 CYS A O 1
ATOM 633 N N . GLY A 1 83 ? -32.611 -13.991 27.741 1.00 77.62 83 GLY A N 1
ATOM 634 C CA . GLY A 1 83 ? -31.218 -14.396 27.922 1.00 77.62 83 GLY A CA 1
ATOM 635 C C . GLY A 1 83 ? -30.495 -13.499 28.927 1.00 77.62 83 GLY A C 1
ATOM 636 O O . GLY A 1 83 ? -30.608 -13.706 30.131 1.00 77.62 83 GLY A O 1
ATOM 637 N N . THR A 1 84 ? -29.740 -12.523 28.422 1.00 72.56 84 THR A N 1
ATOM 638 C CA . THR A 1 84 ? -28.932 -11.593 29.224 1.00 72.56 84 THR A CA 1
ATOM 639 C C . THR A 1 84 ? -29.588 -10.232 29.451 1.00 72.56 84 THR A C 1
ATOM 641 O O . THR A 1 84 ? -29.181 -9.544 30.383 1.00 72.56 84 THR A O 1
ATOM 644 N N . THR A 1 85 ? -30.573 -9.837 28.632 1.00 79.25 85 THR A N 1
ATOM 645 C CA . THR A 1 85 ? -31.083 -8.454 28.611 1.00 79.25 85 THR A CA 1
ATOM 646 C C . THR A 1 85 ? -32.576 -8.407 28.282 1.00 79.25 85 THR A C 1
ATOM 648 O O . THR A 1 85 ? -32.965 -8.791 27.181 1.00 79.25 85 THR A O 1
ATOM 651 N N . CYS A 1 86 ? -33.401 -7.920 29.214 1.00 87.56 86 CYS A N 1
ATOM 652 C CA . CYS A 1 86 ? -34.845 -7.707 29.036 1.00 87.56 86 CYS A CA 1
ATOM 653 C C . CYS A 1 86 ? -35.153 -6.226 28.805 1.00 87.56 86 CYS A C 1
ATOM 655 O O . CYS A 1 86 ? -34.511 -5.376 29.417 1.00 87.56 86 CYS A O 1
ATOM 657 N N . TYR A 1 87 ? -36.134 -5.926 27.954 1.00 89.69 87 TYR A N 1
ATOM 658 C CA . TYR A 1 87 ? -36.469 -4.557 27.553 1.00 89.69 87 TYR A CA 1
ATOM 659 C C . TYR A 1 87 ? -37.792 -4.099 28.168 1.00 89.69 87 TYR A C 1
ATOM 661 O O . TYR A 1 87 ? -38.853 -4.307 27.589 1.00 89.69 87 TYR A O 1
ATOM 669 N N . GLU A 1 88 ? -37.728 -3.481 29.343 1.00 89.50 88 GLU A N 1
ATOM 670 C CA . GLU A 1 88 ? -38.897 -2.926 30.038 1.00 89.50 88 GLU A CA 1
ATOM 671 C C . GLU A 1 88 ? -39.271 -1.535 29.500 1.00 89.50 88 GLU A C 1
ATOM 673 O O . GLU A 1 88 ? -38.478 -0.876 28.815 1.00 89.50 88 GLU A O 1
ATOM 678 N N . ALA A 1 89 ? -40.470 -1.057 29.829 1.00 89.81 89 ALA A N 1
ATOM 679 C CA . ALA A 1 89 ? -40.885 0.305 29.520 1.00 89.81 89 ALA A CA 1
ATOM 680 C C . ALA A 1 89 ? -39.886 1.361 30.039 1.00 89.81 89 ALA A C 1
ATOM 682 O O . ALA A 1 89 ? -39.510 1.378 31.212 1.00 89.81 89 ALA A O 1
ATOM 683 N N . GLY A 1 90 ? -39.474 2.277 29.162 1.00 90.12 90 GLY A N 1
ATOM 684 C CA . GLY A 1 90 ? -38.449 3.270 29.474 1.00 90.12 90 GLY A CA 1
ATOM 685 C C . GLY A 1 90 ? -37.848 3.943 28.244 1.00 90.12 90 GLY A C 1
ATOM 686 O O . GLY A 1 90 ? -38.249 3.683 27.109 1.00 90.12 90 GLY A O 1
ATOM 687 N N . GLU A 1 91 ? -36.879 4.826 28.479 1.00 92.31 91 GLU A N 1
ATOM 688 C CA . GLU A 1 91 ? -36.103 5.494 27.431 1.00 92.31 91 GLU A CA 1
ATOM 689 C C . GLU A 1 91 ? -34.746 4.816 27.232 1.00 92.31 91 GLU A C 1
ATOM 691 O O . GLU A 1 91 ? -33.993 4.599 28.182 1.00 92.31 91 GLU A O 1
ATOM 696 N N . TYR A 1 92 ? -34.418 4.537 25.974 1.00 91.50 92 TYR A N 1
ATOM 697 C CA . TYR A 1 92 ? -33.190 3.879 25.555 1.00 91.50 92 TYR A CA 1
ATOM 698 C C . TYR A 1 92 ? -32.431 4.797 24.601 1.00 91.50 92 TYR A C 1
ATOM 700 O O . TYR A 1 92 ? -32.924 5.153 23.528 1.00 91.50 92 TYR A O 1
ATOM 708 N N . TYR A 1 93 ? -31.216 5.177 24.994 1.00 93.12 93 TYR A N 1
ATOM 709 C CA . TYR A 1 93 ? -30.355 6.057 24.209 1.00 93.12 93 TYR A CA 1
ATOM 710 C C . TYR A 1 93 ? -29.502 5.241 23.240 1.00 93.12 93 TYR A C 1
ATOM 712 O O . TYR A 1 93 ? -28.737 4.367 23.652 1.00 93.12 93 TYR A O 1
ATOM 720 N N . ILE A 1 94 ? -29.619 5.551 21.953 1.00 94.88 94 ILE A N 1
ATOM 721 C CA . ILE A 1 94 ? -28.897 4.890 20.868 1.00 94.88 94 ILE A CA 1
ATOM 722 C C . ILE A 1 94 ? -27.953 5.913 20.241 1.00 94.88 94 ILE A C 1
ATOM 724 O O . ILE A 1 94 ? -28.390 6.927 19.704 1.00 94.88 94 ILE A O 1
ATOM 728 N N . GLN A 1 95 ? -26.654 5.647 20.328 1.00 95.12 95 GLN A N 1
ATOM 729 C CA . GLN A 1 95 ? -25.601 6.494 19.783 1.00 95.12 95 GLN A CA 1
ATOM 730 C C . GLN A 1 95 ? -25.249 6.051 18.362 1.00 95.12 95 GLN A C 1
ATOM 732 O O . GLN A 1 95 ? -24.900 4.885 18.160 1.00 95.12 95 GLN A O 1
ATOM 737 N N . ASP A 1 96 ? -25.260 6.976 17.403 1.00 94.25 96 ASP A N 1
ATOM 738 C CA . ASP A 1 96 ? -24.626 6.771 16.099 1.00 94.25 96 ASP A CA 1
ATOM 739 C C . ASP A 1 96 ? -23.102 6.884 16.246 1.00 94.25 96 ASP A C 1
ATOM 741 O O . ASP A 1 96 ? -22.570 7.895 16.708 1.00 94.25 96 ASP A O 1
ATOM 745 N N . ARG A 1 97 ? -22.374 5.841 15.840 1.00 93.75 97 ARG A N 1
ATOM 746 C CA . ARG A 1 97 ? -20.911 5.790 15.960 1.00 93.75 97 ARG A CA 1
ATOM 747 C C . ARG A 1 97 ? -20.188 6.672 14.945 1.00 93.75 97 ARG A C 1
ATOM 749 O O . ARG A 1 97 ? -18.993 6.912 15.114 1.00 93.75 97 ARG A O 1
ATOM 756 N N . TYR A 1 98 ? -20.872 7.152 13.907 1.00 91.31 98 TYR A N 1
ATOM 757 C CA . TYR A 1 98 ? -20.278 8.055 12.922 1.00 91.31 98 TYR A CA 1
ATOM 758 C C . TYR A 1 98 ? -20.352 9.512 13.347 1.00 91.31 98 TYR A C 1
ATOM 760 O O . TYR A 1 98 ? -19.338 10.211 13.338 1.00 91.31 98 TYR A O 1
ATOM 768 N N . THR A 1 99 ? -21.547 9.973 13.701 1.00 88.88 99 THR A N 1
ATOM 769 C CA . THR A 1 99 ? -21.789 11.373 14.071 1.00 88.88 99 THR A CA 1
ATOM 770 C C . THR A 1 99 ? -21.570 11.641 15.560 1.00 88.88 99 THR A C 1
ATOM 772 O O . THR A 1 99 ? -21.320 12.782 15.938 1.00 88.88 99 THR A O 1
ATOM 775 N N . ASN A 1 100 ? -21.583 10.599 16.401 1.00 90.44 100 ASN A N 1
ATOM 776 C CA . ASN A 1 100 ? -21.669 10.682 17.864 1.00 90.44 100 ASN A CA 1
ATOM 777 C C . ASN A 1 100 ? -22.961 11.339 18.379 1.00 90.44 100 ASN A C 1
ATOM 779 O O . ASN A 1 100 ? -23.017 11.736 19.544 1.00 90.44 100 ASN A O 1
ATOM 783 N N . GLU A 1 101 ? -23.995 11.438 17.544 1.00 91.94 101 GLU A N 1
ATOM 784 C CA . GLU A 1 101 ? -25.310 11.920 17.957 1.00 91.94 101 GLU A CA 1
ATOM 785 C C . GLU A 1 101 ? -26.119 10.812 18.640 1.00 91.94 101 GLU A C 1
ATOM 787 O O . GLU A 1 101 ? -25.949 9.621 18.366 1.00 91.94 101 GLU A O 1
ATOM 792 N N . TYR A 1 102 ? -27.005 11.219 19.548 1.00 92.00 102 TYR A N 1
ATOM 793 C CA . TYR A 1 102 ? -27.873 10.317 20.299 1.00 92.00 102 TYR A CA 1
ATOM 794 C C . TYR A 1 102 ? -29.310 10.430 19.802 1.00 92.00 102 TYR A C 1
ATOM 796 O O . TYR A 1 102 ? -29.833 11.525 19.623 1.00 92.00 102 TYR A O 1
ATOM 804 N N . SER A 1 103 ? -29.949 9.281 19.620 1.00 93.94 103 SER A N 1
ATOM 805 C CA . SER A 1 103 ? -31.383 9.136 19.366 1.00 93.94 103 SER A CA 1
ATOM 806 C C . SER A 1 103 ? -32.046 8.426 20.544 1.00 93.94 103 SER A C 1
ATOM 808 O O . SER A 1 103 ? -31.391 7.663 21.259 1.00 93.94 103 SER A O 1
ATOM 810 N N . VAL A 1 104 ? -33.336 8.680 20.763 1.00 92.88 104 VAL A N 1
ATOM 811 C CA . VAL A 1 104 ? -34.094 8.104 21.885 1.00 92.88 104 VAL A CA 1
ATOM 812 C C . VAL A 1 104 ? -35.168 7.166 21.354 1.00 92.88 104 VAL A C 1
ATOM 814 O O . VAL A 1 104 ? -36.002 7.561 20.540 1.00 92.88 104 VAL A O 1
ATOM 817 N N . LEU A 1 105 ? -35.146 5.929 21.843 1.00 92.69 105 LEU A N 1
ATOM 818 C CA . LEU A 1 105 ? -36.210 4.944 21.691 1.00 92.69 105 LEU A CA 1
ATOM 819 C C . LEU A 1 105 ? -37.017 4.888 22.991 1.00 92.69 105 LEU A C 1
ATOM 821 O O . LEU A 1 105 ? -36.446 4.654 24.054 1.00 92.69 105 LEU A O 1
ATOM 825 N N . THR A 1 106 ? -38.335 5.047 22.918 1.00 93.12 106 THR A N 1
ATOM 826 C CA . THR A 1 106 ? -39.218 4.860 24.077 1.00 93.12 106 THR A CA 1
ATOM 827 C C . THR A 1 106 ? -39.957 3.533 23.965 1.00 93.12 106 THR A C 1
ATOM 829 O O . THR A 1 106 ? -40.758 3.341 23.050 1.00 93.12 106 THR A O 1
ATOM 832 N N . ILE A 1 107 ? -39.735 2.636 24.921 1.00 91.81 107 ILE A N 1
ATOM 833 C CA . ILE A 1 107 ? -40.521 1.409 25.065 1.00 91.81 107 ILE A CA 1
ATOM 834 C C . ILE A 1 107 ? -41.695 1.699 25.995 1.00 91.81 107 ILE A C 1
ATOM 836 O O . ILE A 1 107 ? -41.525 2.323 27.045 1.00 91.81 107 ILE A O 1
ATOM 840 N N . VAL A 1 108 ? -42.894 1.290 25.595 1.00 89.88 108 VAL A N 1
ATOM 841 C CA . VAL A 1 108 ? -44.140 1.598 26.301 1.00 89.88 108 VAL A CA 1
ATOM 842 C C . VAL A 1 108 ? -44.812 0.305 26.742 1.00 89.88 108 VAL A C 1
ATOM 844 O O . VAL A 1 108 ? -45.043 -0.589 25.926 1.00 89.88 108 VAL A O 1
ATOM 847 N N . ALA A 1 109 ? -45.138 0.231 28.033 1.00 84.88 109 ALA A N 1
ATOM 848 C CA . ALA A 1 109 ? -45.886 -0.881 28.602 1.00 84.88 109 ALA A CA 1
ATOM 849 C C . ALA A 1 109 ? -47.283 -0.976 27.965 1.00 84.88 109 ALA A C 1
ATOM 851 O O . ALA A 1 109 ? -47.889 0.059 27.649 1.00 84.88 109 ALA A O 1
ATOM 852 N N . PRO A 1 110 ? -47.827 -2.190 27.786 1.00 79.44 110 PRO A N 1
ATOM 853 C CA . PRO A 1 110 ? -49.198 -2.351 27.339 1.00 79.44 110 PRO A CA 1
ATOM 854 C C . PRO A 1 110 ? -50.149 -1.665 28.334 1.00 79.44 110 PRO A C 1
ATOM 856 O O . PRO A 1 110 ? -49.895 -1.680 29.542 1.00 79.44 110 PRO A O 1
ATOM 859 N N . PRO A 1 111 ? -51.247 -1.051 27.859 1.00 72.62 111 PRO A N 1
ATOM 860 C CA . PRO A 1 111 ? -52.218 -0.433 28.750 1.00 72.62 111 PRO A CA 1
ATOM 861 C C . PRO A 1 111 ? -52.759 -1.482 29.725 1.00 72.62 111 PRO A C 1
ATOM 863 O O . PRO A 1 111 ? -53.1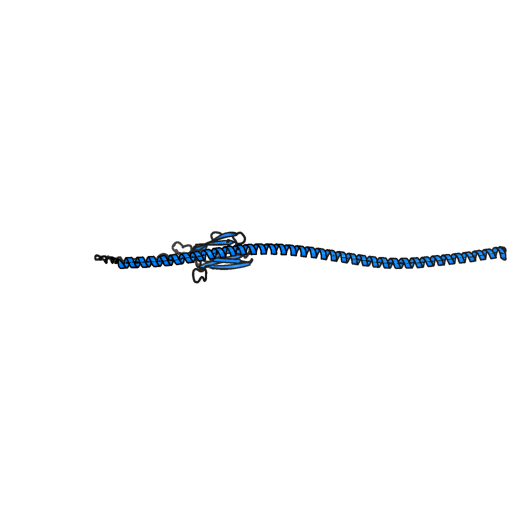93 -2.560 29.308 1.00 72.62 111 PRO A O 1
ATOM 866 N N . GLU A 1 112 ? -52.726 -1.164 31.022 1.00 68.75 112 GLU A N 1
ATOM 867 C CA . GLU A 1 112 ? -53.305 -2.023 32.053 1.00 68.75 112 GLU A CA 1
ATOM 868 C C . GLU A 1 112 ? -54.794 -2.240 31.725 1.00 68.75 112 GLU A C 1
ATOM 870 O O . GLU A 1 112 ? -55.494 -1.269 31.405 1.00 68.75 112 GLU A O 1
ATOM 875 N N . PRO A 1 113 ? -55.296 -3.490 31.728 1.00 66.62 113 PRO A N 1
ATOM 876 C CA . PRO A 1 113 ? -56.702 -3.739 31.456 1.00 66.62 113 PRO A CA 1
ATOM 877 C C . PRO A 1 113 ? -57.547 -2.964 32.467 1.00 66.62 113 PRO A C 1
ATOM 879 O O . PRO A 1 113 ? -57.303 -3.058 33.670 1.00 66.62 113 PRO A O 1
ATOM 882 N N . GLU A 1 114 ? -58.539 -2.204 31.982 1.00 64.75 114 GLU A N 1
ATOM 883 C CA . GLU A 1 114 ? -59.468 -1.497 32.866 1.00 64.75 114 GLU A CA 1
ATOM 884 C C . GLU A 1 114 ? -59.987 -2.476 33.930 1.00 64.75 114 GLU A C 1
ATOM 886 O O . GLU A 1 114 ? -60.373 -3.602 33.578 1.00 64.75 114 GLU A O 1
ATOM 891 N N . PRO A 1 115 ? -59.989 -2.092 35.222 1.00 64.06 115 PRO A N 1
ATOM 892 C CA . PRO A 1 115 ? -60.483 -2.963 36.271 1.00 64.06 115 PRO A CA 1
ATOM 893 C C . PRO A 1 115 ? -61.907 -3.370 35.907 1.00 64.06 115 PRO A C 1
ATOM 895 O O . PRO A 1 115 ? -62.806 -2.529 35.831 1.00 64.06 115 PRO A O 1
ATOM 898 N N . GLN A 1 116 ? -62.112 -4.667 35.648 1.00 59.59 116 GLN A N 1
ATOM 899 C CA . GLN A 1 116 ? -63.454 -5.180 35.415 1.00 59.59 116 GLN A CA 1
ATOM 900 C C . GLN A 1 116 ? -64.310 -4.776 36.620 1.00 59.59 116 GLN A C 1
ATOM 902 O O . GLN A 1 116 ? -63.862 -4.978 37.755 1.00 59.59 116 GLN A O 1
ATOM 907 N N . PRO A 1 117 ? -65.508 -4.195 36.416 1.00 52.75 117 PRO A N 1
ATOM 908 C CA . PRO A 1 117 ? -66.376 -3.838 37.522 1.00 52.75 117 PRO A CA 1
ATOM 909 C C . PRO A 1 117 ? -66.632 -5.098 38.345 1.00 52.75 117 PRO A C 1
ATOM 911 O O . PRO A 1 117 ? -67.311 -6.025 37.899 1.00 52.75 117 PRO A O 1
ATOM 914 N N . GLN A 1 118 ? -66.040 -5.148 39.539 1.00 54.94 118 GLN A N 1
ATOM 915 C CA . GLN A 1 118 ? -66.322 -6.203 40.496 1.00 54.94 118 GLN A CA 1
ATOM 916 C C . GLN A 1 118 ? -67.835 -6.173 40.757 1.00 54.94 118 GLN A C 1
ATOM 918 O O . GLN A 1 118 ? -68.392 -5.086 40.956 1.00 54.94 118 GLN A O 1
ATOM 923 N N . PRO A 1 119 ? -68.531 -7.324 40.752 1.00 53.12 119 PRO A N 1
ATOM 924 C CA . PRO A 1 119 ? -69.913 -7.365 41.192 1.00 53.12 119 PRO A CA 1
ATOM 925 C C . PRO A 1 119 ? -69.951 -6.797 42.608 1.00 53.12 119 PRO A C 1
ATOM 927 O O . PRO A 1 119 ? -69.259 -7.302 43.490 1.00 53.12 119 PRO A O 1
ATOM 930 N N . VAL A 1 120 ? -70.722 -5.729 42.814 1.00 51.50 120 VAL A N 1
ATOM 931 C CA . VAL A 1 120 ? -70.925 -5.136 44.136 1.00 51.50 120 VAL A CA 1
ATOM 932 C C . VAL A 1 120 ? -71.510 -6.225 45.033 1.00 51.50 120 VAL A C 1
ATOM 934 O O . VAL A 1 120 ? -72.695 -6.549 44.942 1.00 51.50 120 VAL A O 1
ATOM 937 N N . ALA A 1 121 ? -70.668 -6.830 45.869 1.00 47.59 121 ALA A N 1
ATOM 938 C CA . ALA A 1 121 ? -71.123 -7.709 46.926 1.00 47.59 121 ALA A CA 1
ATOM 939 C C . ALA A 1 121 ? -72.002 -6.865 47.852 1.00 47.59 121 ALA A C 1
ATOM 941 O O . ALA A 1 121 ? -71.579 -5.827 48.364 1.00 47.59 121 ALA A O 1
ATOM 942 N N . GLN A 1 122 ? -73.260 -7.274 48.001 1.00 42.84 122 GLN A N 1
ATOM 943 C CA . GLN A 1 122 ? -74.196 -6.612 48.895 1.00 42.84 122 GLN A CA 1
ATOM 944 C C . GLN A 1 122 ? -73.611 -6.617 50.307 1.00 42.84 122 GLN A C 1
ATOM 946 O O . GLN A 1 122 ? -73.335 -7.676 50.869 1.00 42.84 122 GLN A O 1
ATOM 951 N N . VAL A 1 123 ? -73.430 -5.421 50.864 1.00 39.38 123 VAL A N 1
ATOM 952 C CA . VAL A 1 123 ? -73.036 -5.207 52.254 1.00 39.38 123 VAL A CA 1
ATOM 953 C C . VAL A 1 123 ? -74.096 -5.852 53.146 1.00 39.38 123 VAL A C 1
ATOM 955 O O . VAL A 1 123 ? -75.193 -5.317 53.307 1.00 39.38 123 VAL A O 1
ATOM 958 N N . GLN A 1 124 ? -73.789 -7.016 53.718 1.00 41.94 124 GLN A N 1
ATOM 959 C CA . GLN A 1 124 ? -74.505 -7.496 54.891 1.00 41.94 124 GLN A CA 1
ATOM 960 C C . GLN A 1 124 ? -73.936 -6.771 56.105 1.00 41.94 124 GLN A C 1
ATOM 962 O O . GLN A 1 124 ? -72.747 -6.857 56.403 1.00 41.94 124 GLN A O 1
ATOM 967 N N . VAL A 1 125 ? -74.807 -6.030 56.785 1.00 42.31 125 VAL A N 1
ATOM 968 C CA . VAL A 1 125 ? -74.535 -5.422 58.085 1.00 42.31 125 VAL A CA 1
ATOM 969 C C . VAL A 1 125 ? -74.361 -6.559 59.090 1.00 42.31 125 VAL A C 1
ATOM 971 O O . VAL A 1 125 ? -75.343 -7.124 59.569 1.00 42.31 125 VAL A O 1
ATOM 974 N N . VAL A 1 126 ? -73.114 -6.917 59.380 1.00 41.06 126 VAL A N 1
ATOM 975 C CA . VAL A 1 126 ? -72.772 -7.767 60.521 1.00 41.06 126 VAL A CA 1
ATOM 976 C C . VAL A 1 126 ? -72.530 -6.832 61.701 1.00 41.06 126 VAL A C 1
ATOM 978 O O . VAL A 1 126 ? -71.702 -5.929 61.634 1.00 41.06 126 VAL A O 1
ATOM 981 N N . GLN A 1 127 ? -73.327 -6.994 62.756 1.00 38.00 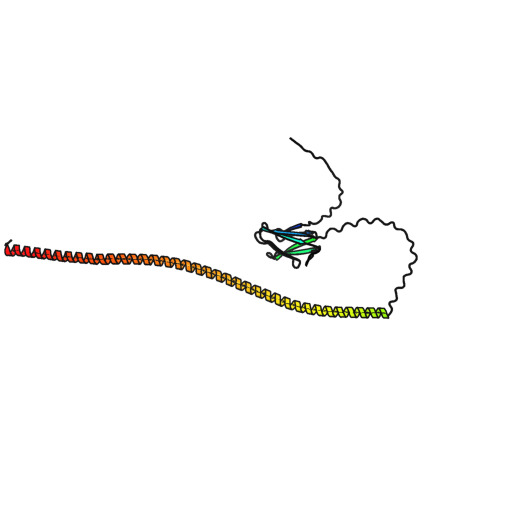127 GLN A N 1
ATOM 982 C CA . GLN A 1 127 ? -73.057 -6.376 64.050 1.00 38.00 127 GLN A CA 1
ATOM 983 C C . GLN A 1 127 ? -71.800 -7.028 64.625 1.00 38.00 127 GLN A C 1
ATOM 985 O O . GLN A 1 127 ? -71.830 -8.215 64.949 1.00 38.00 127 GLN A O 1
ATOM 990 N N . ASP A 1 128 ? -70.720 -6.263 64.755 1.00 36.91 128 ASP A N 1
ATOM 991 C CA . ASP A 1 128 ? -69.527 -6.718 65.461 1.00 36.91 128 ASP A CA 1
ATOM 992 C C . ASP A 1 128 ? -69.855 -6.933 66.950 1.00 36.91 128 ASP A C 1
ATOM 994 O O . ASP A 1 128 ? -70.301 -5.996 67.626 1.00 36.91 128 ASP A O 1
ATOM 998 N N . PRO A 1 129 ? -69.621 -8.129 67.519 1.00 44.62 129 PRO A N 1
ATOM 999 C CA . PRO A 1 129 ? -69.329 -8.221 68.934 1.00 44.62 129 PRO A CA 1
ATOM 1000 C C . PRO A 1 129 ? -67.966 -7.562 69.173 1.00 44.62 129 PRO A C 1
ATOM 1002 O O . PRO A 1 129 ? -67.056 -7.658 68.353 1.00 44.62 129 PRO A O 1
ATOM 1005 N N . ILE A 1 130 ? -67.842 -6.882 70.310 1.00 42.84 130 ILE A N 1
ATOM 1006 C CA . ILE A 1 130 ? -66.601 -6.286 70.808 1.00 42.84 130 ILE A CA 1
ATOM 1007 C C . ILE A 1 130 ? -65.479 -7.324 70.675 1.00 42.84 130 ILE A C 1
ATOM 1009 O O . ILE A 1 130 ? -65.455 -8.310 71.413 1.00 42.84 130 ILE A O 1
ATOM 1013 N N . TYR A 1 131 ? -64.569 -7.116 69.722 1.00 44.22 131 TYR A N 1
ATOM 1014 C CA . TYR A 1 131 ? -63.316 -7.851 69.679 1.00 44.22 131 TYR A CA 1
ATOM 1015 C C . TYR A 1 131 ? -62.557 -7.478 70.950 1.00 44.22 131 TYR A C 1
ATOM 1017 O O . TYR A 1 131 ? -62.167 -6.324 71.141 1.00 44.22 131 TYR A O 1
ATOM 1025 N N . ASN A 1 132 ? -62.351 -8.459 71.828 1.00 44.38 132 ASN A N 1
ATOM 1026 C CA . ASN A 1 132 ? -61.222 -8.392 72.737 1.00 44.38 132 ASN A CA 1
ATOM 1027 C C . ASN A 1 132 ? -59.993 -8.169 71.855 1.00 44.38 132 ASN A C 1
ATOM 1029 O O . ASN A 1 132 ? -59.688 -9.003 71.003 1.00 44.38 132 ASN A O 1
ATOM 1033 N N . VAL A 1 133 ? -59.329 -7.029 72.036 1.00 43.53 133 VAL A N 1
ATOM 1034 C CA . VAL A 1 133 ? -57.958 -6.849 71.572 1.00 43.53 133 VAL A CA 1
ATOM 1035 C C . VAL A 1 133 ? -57.179 -7.969 72.247 1.00 43.53 133 VAL A C 1
ATOM 1037 O O . VAL A 1 133 ? -57.054 -7.985 73.473 1.00 43.53 133 VAL A O 1
ATOM 1040 N N . GLU A 1 134 ? -56.778 -8.962 71.458 1.00 51.06 134 GLU A N 1
ATOM 1041 C CA . GLU A 1 134 ? -55.793 -9.952 71.867 1.00 51.06 134 GLU A CA 1
ATOM 1042 C C . GLU A 1 134 ? -54.639 -9.163 72.480 1.00 51.06 134 GLU A C 1
ATOM 1044 O O . GLU A 1 134 ? -54.176 -8.190 71.876 1.00 51.06 134 GLU A O 1
ATOM 1049 N N . LEU A 1 135 ? -54.299 -9.477 73.738 1.00 47.22 135 LEU A N 1
ATOM 1050 C CA . LEU A 1 135 ? -53.172 -8.851 74.417 1.00 47.22 135 LEU A CA 1
ATOM 1051 C C . LEU A 1 135 ? -52.021 -8.843 73.415 1.00 47.22 135 LEU A C 1
ATOM 1053 O O . LEU A 1 135 ? -51.621 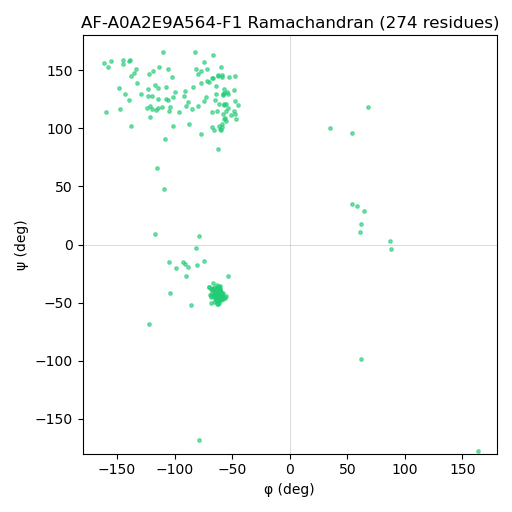-9.906 72.947 1.00 47.22 135 LEU A O 1
ATOM 1057 N N . VAL A 1 136 ? -51.515 -7.654 73.084 1.00 53.31 136 VAL A N 1
ATOM 1058 C CA . VAL A 1 136 ? -50.188 -7.540 72.488 1.00 53.31 136 VAL A CA 1
ATOM 1059 C C . VAL A 1 136 ? -49.295 -8.330 73.432 1.00 53.31 136 VAL A C 1
ATOM 1061 O O . VAL A 1 136 ? -49.196 -7.948 74.600 1.00 53.31 136 VAL A O 1
ATOM 1064 N N . GLU A 1 137 ? -48.772 -9.475 72.983 1.00 58.16 137 GLU A N 1
ATOM 1065 C CA . GLU A 1 137 ? -47.808 -10.246 73.760 1.00 58.16 137 GLU A CA 1
ATOM 1066 C C . GLU A 1 137 ? -46.752 -9.245 74.225 1.00 58.16 137 GLU A C 1
ATOM 1068 O O . GLU A 1 137 ? -46.092 -8.596 73.407 1.00 58.16 137 GLU A O 1
ATOM 1073 N N . GLU A 1 138 ? -46.669 -9.026 75.540 1.00 59.31 138 GLU A N 1
ATOM 1074 C CA . GLU A 1 138 ? -45.557 -8.289 76.116 1.00 59.31 138 GLU A CA 1
ATOM 1075 C C . GLU A 1 138 ? -44.321 -9.096 75.746 1.00 59.31 138 GLU A C 1
ATOM 1077 O O . GLU A 1 138 ? -44.048 -10.119 76.373 1.00 59.31 138 GLU A O 1
ATOM 1082 N N . ILE A 1 139 ? -43.625 -8.659 74.690 1.00 60.47 139 ILE A N 1
ATOM 1083 C CA . ILE A 1 139 ? -42.333 -9.206 74.291 1.00 60.47 139 ILE A CA 1
ATOM 1084 C C . ILE A 1 139 ? -41.514 -9.263 75.570 1.00 60.47 139 ILE A C 1
ATOM 1086 O O . ILE A 1 139 ? -41.205 -8.234 76.183 1.00 60.47 139 ILE A O 1
ATOM 1090 N N . SER A 1 140 ? -41.222 -10.479 76.014 1.00 73.62 140 SER A N 1
ATOM 1091 C CA . SER A 1 140 ? -40.467 -10.680 77.233 1.00 73.62 140 SER A CA 1
ATOM 1092 C C . SER A 1 140 ? -39.122 -9.977 77.066 1.00 73.62 140 SER A C 1
ATOM 1094 O O . SER A 1 140 ? -38.544 -9.945 75.977 1.00 73.62 140 SER A O 1
ATOM 1096 N N . ASN A 1 141 ? -38.575 -9.413 78.144 1.00 76.62 141 ASN A N 1
ATOM 1097 C CA . ASN A 1 141 ? -37.266 -8.759 78.077 1.00 76.62 141 ASN A CA 1
ATOM 1098 C C . ASN A 1 141 ? -36.193 -9.703 77.480 1.00 76.62 141 ASN A C 1
ATOM 1100 O O . ASN A 1 141 ? -35.261 -9.248 76.833 1.00 76.62 141 ASN A O 1
ATOM 1104 N N . SER A 1 142 ? -36.355 -11.025 77.617 1.00 79.81 142 SER A N 1
ATOM 1105 C CA . SER A 1 142 ? -35.546 -12.038 76.925 1.00 79.81 142 SER A CA 1
ATOM 1106 C C . SER A 1 142 ? -35.700 -12.048 75.400 1.00 79.81 142 SER A C 1
ATOM 1108 O O . SER A 1 142 ? -34.688 -12.102 74.708 1.00 79.81 142 SER A O 1
ATOM 1110 N N . GLU A 1 143 ? -36.918 -11.973 74.862 1.00 83.81 143 GLU A N 1
ATOM 1111 C CA . GLU A 1 143 ? -37.165 -11.952 73.411 1.00 83.81 143 GLU A CA 1
ATOM 1112 C C . GLU A 1 143 ? -36.652 -10.661 72.770 1.00 83.81 143 GLU A C 1
ATOM 1114 O O . GLU A 1 143 ? -36.042 -10.698 71.702 1.00 83.81 143 GLU A O 1
ATOM 1119 N N . PHE A 1 144 ? -36.804 -9.523 73.451 1.00 85.81 144 PHE A N 1
ATOM 1120 C CA . PHE A 1 144 ? -36.247 -8.253 72.986 1.00 85.81 144 PHE A CA 1
ATOM 1121 C C . PHE A 1 144 ? -34.711 -8.289 72.924 1.00 85.81 144 PHE A C 1
ATOM 1123 O O . PHE A 1 144 ? -34.110 -7.869 71.934 1.00 85.81 144 PHE A O 1
ATOM 1130 N N . GLN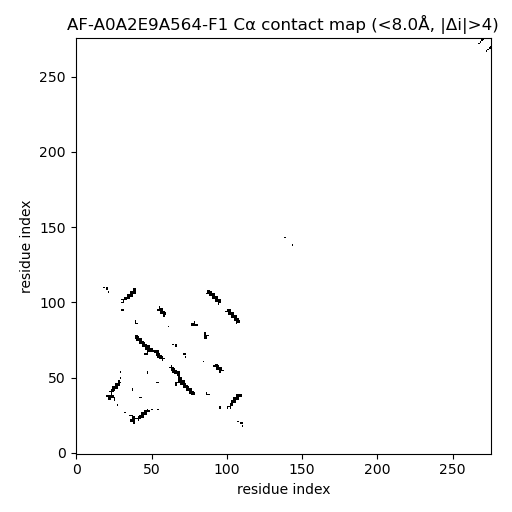 A 1 145 ? -34.059 -8.843 73.953 1.00 87.25 145 GLN A N 1
ATOM 1131 C CA . GLN A 1 145 ? -32.604 -9.033 73.957 1.00 87.25 145 GLN A CA 1
ATOM 1132 C C . GLN A 1 145 ? -32.153 -9.998 72.850 1.00 87.25 145 GLN A C 1
ATOM 1134 O O . GLN A 1 145 ? -31.101 -9.789 72.248 1.00 87.25 145 GLN A O 1
ATOM 1139 N N . GLN A 1 146 ? -32.952 -11.019 72.532 1.00 89.44 146 GLN A N 1
ATOM 1140 C CA . GLN A 1 146 ? -32.651 -11.965 71.459 1.00 89.44 146 GLN A CA 1
ATOM 1141 C C . GLN A 1 146 ? -32.742 -11.315 70.070 1.00 89.44 146 GLN A C 1
ATOM 1143 O O . GLN A 1 146 ? -31.818 -11.466 69.271 1.00 89.44 146 GLN A O 1
ATOM 1148 N N . GLN A 1 147 ? -33.774 -10.501 69.820 1.00 91.56 147 GLN A N 1
ATOM 1149 C CA . GLN A 1 147 ? -33.894 -9.709 68.589 1.00 91.56 147 GLN A CA 1
ATOM 1150 C C . GLN A 1 147 ? -32.737 -8.709 68.431 1.00 91.56 147 GLN A C 1
ATOM 1152 O O . GLN A 1 147 ? -32.193 -8.554 67.341 1.00 91.56 147 GLN A O 1
ATOM 1157 N N . LEU A 1 148 ? -32.299 -8.063 69.518 1.00 92.69 148 LEU A N 1
ATOM 1158 C CA . LEU A 1 148 ? -31.131 -7.171 69.509 1.00 92.69 148 LEU A CA 1
ATOM 1159 C C . LEU A 1 148 ? -29.845 -7.895 69.102 1.00 92.69 148 LEU A C 1
ATOM 1161 O O . LEU A 1 148 ? -29.055 -7.357 68.322 1.00 92.69 148 LEU A O 1
ATOM 1165 N N . VAL A 1 149 ? -29.634 -9.111 69.610 1.00 93.12 149 VAL A N 1
ATOM 1166 C CA . VAL A 1 149 ? -28.483 -9.944 69.239 1.00 93.12 149 VAL A CA 1
ATOM 1167 C C . VAL A 1 149 ? -28.557 -10.338 67.762 1.00 93.12 149 VAL A C 1
ATOM 1169 O O . VAL A 1 149 ? -27.554 -10.220 67.058 1.00 93.12 149 VAL A O 1
ATOM 1172 N N . GLU A 1 150 ? -29.727 -10.742 67.263 1.00 94.81 150 GLU A N 1
ATOM 1173 C CA . GLU A 1 150 ? -29.920 -11.072 65.843 1.00 94.81 150 GLU A CA 1
ATOM 1174 C C . GLU A 1 150 ? -29.654 -9.879 64.923 1.00 94.81 150 GLU A C 1
ATOM 1176 O O . GLU A 1 150 ? -28.882 -10.000 63.969 1.00 94.81 150 GLU A O 1
ATOM 1181 N N . VAL A 1 151 ? -30.215 -8.709 65.239 1.00 95.25 151 VAL A N 1
ATOM 1182 C CA . VAL A 1 151 ? -29.979 -7.473 64.480 1.00 95.25 151 VAL A CA 1
ATOM 1183 C C . VAL A 1 151 ? -28.499 -7.099 64.507 1.00 95.25 151 VAL A C 1
ATOM 1185 O O . VAL A 1 151 ? -27.940 -6.738 63.473 1.00 95.25 151 VAL A O 1
ATOM 1188 N N . THR A 1 152 ? -27.837 -7.234 65.658 1.00 94.88 152 THR A N 1
ATOM 1189 C CA . THR A 1 152 ? -26.400 -6.949 65.787 1.00 94.88 152 THR A CA 1
ATOM 1190 C C . THR A 1 152 ? -25.565 -7.888 64.916 1.00 94.88 152 THR A C 1
ATOM 1192 O O . THR A 1 152 ? -24.686 -7.426 64.190 1.00 94.88 152 THR A O 1
ATOM 1195 N N . ASN A 1 153 ? -25.862 -9.189 64.919 1.00 95.00 153 ASN A N 1
ATOM 1196 C CA . ASN A 1 153 ? -25.162 -10.169 64.086 1.00 95.00 153 ASN A CA 1
ATOM 1197 C C . ASN A 1 153 ? -25.397 -9.920 62.588 1.00 95.00 153 ASN A C 1
ATOM 1199 O O . ASN A 1 153 ? -24.449 -9.954 61.801 1.00 95.00 153 ASN A O 1
ATOM 1203 N N . SER A 1 154 ? -26.639 -9.616 62.199 1.00 96.25 154 SER A N 1
ATOM 1204 C CA . SER A 1 154 ? -26.996 -9.270 60.819 1.00 96.25 154 SER A CA 1
ATOM 1205 C C . SER A 1 154 ? -26.277 -8.004 60.346 1.00 96.25 154 SER A C 1
ATOM 1207 O O . SER A 1 154 ? -25.759 -7.957 59.227 1.00 96.25 154 SER A O 1
ATOM 1209 N N . LEU A 1 155 ? -26.207 -6.977 61.200 1.00 96.75 155 LEU A N 1
ATOM 1210 C CA . LEU A 1 155 ? -25.482 -5.742 60.914 1.00 96.75 155 LEU A CA 1
ATOM 1211 C C . LEU A 1 155 ? -23.984 -6.010 60.735 1.00 96.75 155 LEU A C 1
ATOM 1213 O O . LEU A 1 155 ? -23.382 -5.509 59.787 1.00 96.75 155 LEU A O 1
ATOM 1217 N N . ASN A 1 156 ? -23.392 -6.828 61.607 1.00 96.19 156 ASN A N 1
ATOM 1218 C CA . ASN A 1 156 ? -21.971 -7.152 61.542 1.00 96.19 156 ASN A CA 1
ATOM 1219 C C . ASN A 1 156 ? -21.624 -7.931 60.259 1.00 96.19 156 ASN A C 1
ATOM 1221 O O . ASN A 1 156 ? -20.662 -7.596 59.573 1.00 96.19 156 ASN A O 1
ATOM 1225 N N . SER A 1 157 ? -22.467 -8.892 59.867 1.00 96.75 157 SER A N 1
ATOM 1226 C CA . SER A 1 157 ? -22.326 -9.617 58.595 1.00 96.75 157 SER A CA 1
ATOM 1227 C C . SER A 1 157 ? -22.471 -8.700 57.370 1.00 96.75 157 SER A C 1
ATOM 1229 O O . SER A 1 157 ? -21.723 -8.815 56.394 1.00 96.75 157 SER A O 1
ATOM 1231 N N . SER A 1 158 ? -23.390 -7.731 57.429 1.00 97.06 158 SER A N 1
ATOM 1232 C CA . SER A 1 158 ? -23.555 -6.730 56.366 1.00 97.06 158 SER A CA 1
ATOM 1233 C C . SER A 1 158 ? -22.320 -5.828 56.241 1.00 97.06 158 SER A C 1
ATOM 1235 O O . SER A 1 158 ? -21.867 -5.554 55.132 1.00 97.06 158 SER A O 1
ATOM 1237 N N . LEU A 1 159 ? -21.729 -5.414 57.367 1.00 97.31 159 LEU A N 1
ATOM 1238 C CA . LEU A 1 159 ? -20.487 -4.633 57.411 1.00 97.31 159 LEU A CA 1
ATOM 1239 C C . LEU A 1 159 ? -19.302 -5.383 56.790 1.00 97.31 159 LEU A C 1
ATOM 1241 O O . LEU A 1 159 ? -18.552 -4.794 56.011 1.00 97.31 159 LEU A O 1
ATOM 1245 N N . GLU A 1 160 ? -19.153 -6.675 57.087 1.00 97.06 160 GLU A N 1
ATOM 1246 C CA . GLU A 1 160 ? -18.127 -7.524 56.467 1.00 97.06 160 GLU A CA 1
ATOM 1247 C C . GLU A 1 160 ? -18.318 -7.620 54.947 1.00 97.06 160 GLU A C 1
ATOM 1249 O O . GLU A 1 160 ? -17.360 -7.475 54.184 1.00 97.06 160 GLU A O 1
ATOM 1254 N N . THR A 1 161 ? -19.565 -7.778 54.496 1.00 97.38 161 THR A N 1
ATOM 1255 C CA . THR A 1 161 ? -19.903 -7.842 53.066 1.00 97.38 161 THR A CA 1
ATOM 1256 C C . THR A 1 161 ? -19.563 -6.534 52.348 1.00 97.38 161 THR A C 1
ATOM 1258 O O . THR A 1 161 ? -18.932 -6.557 51.291 1.00 97.38 161 THR A O 1
ATOM 1261 N N . ILE A 1 162 ? -19.906 -5.385 52.940 1.00 96.88 162 ILE A N 1
ATOM 1262 C CA . ILE A 1 162 ? -19.590 -4.057 52.390 1.00 96.88 162 ILE A CA 1
ATOM 1263 C C . ILE A 1 162 ? -18.075 -3.847 52.302 1.00 96.88 162 ILE A C 1
ATOM 1265 O O . ILE A 1 162 ? -17.579 -3.330 51.300 1.00 96.88 162 ILE A O 1
ATOM 1269 N N . ALA A 1 163 ? -17.322 -4.258 53.327 1.00 96.38 163 ALA A N 1
ATOM 1270 C CA . ALA A 1 163 ? -15.865 -4.157 53.314 1.00 96.38 163 ALA A CA 1
ATOM 1271 C C . ALA A 1 163 ? -15.251 -4.978 52.167 1.00 96.38 163 ALA A C 1
ATOM 1273 O O . ALA A 1 163 ? -14.351 -4.500 51.471 1.00 96.38 163 ALA A O 1
ATOM 1274 N N . LEU A 1 164 ? -15.776 -6.182 51.928 1.00 97.56 164 LEU A N 1
ATOM 1275 C CA . LEU A 1 164 ? -15.315 -7.061 50.858 1.00 97.56 164 LEU A CA 1
ATOM 1276 C C . LEU A 1 164 ? -15.656 -6.501 49.469 1.00 97.56 164 LEU A C 1
ATOM 1278 O O . LEU A 1 164 ? -14.786 -6.436 48.600 1.00 97.56 164 LEU A O 1
ATOM 1282 N N . GLN A 1 165 ? -16.884 -6.014 49.281 1.00 97.75 165 GLN A N 1
ATOM 1283 C CA . GLN A 1 165 ? -17.309 -5.351 48.044 1.00 97.75 165 GLN A CA 1
ATOM 1284 C C . GLN A 1 165 ? -16.470 -4.107 47.743 1.00 97.75 165 GLN A C 1
ATOM 1286 O O . GLN A 1 165 ? -16.054 -3.902 46.605 1.00 97.75 165 GLN A O 1
ATOM 1291 N N . LYS A 1 166 ? -16.159 -3.296 48.760 1.00 97.56 166 LYS A N 1
ATOM 1292 C CA . LYS A 1 166 ? -15.289 -2.128 48.599 1.00 97.56 166 LYS A CA 1
ATOM 1293 C C . LYS A 1 166 ? -13.907 -2.525 48.074 1.00 97.56 166 LYS A C 1
ATOM 1295 O O . LYS A 1 166 ? -13.425 -1.914 47.125 1.00 97.56 166 LYS A O 1
ATOM 1300 N N . SER A 1 167 ? -13.302 -3.569 48.643 1.00 97.31 167 SER A N 1
ATOM 1301 C CA . SER A 1 167 ? -12.006 -4.073 48.175 1.00 97.31 167 SER A CA 1
ATOM 1302 C C . SER A 1 167 ? -12.061 -4.548 46.719 1.00 97.31 167 SER A C 1
ATOM 1304 O O . SER A 1 167 ? -11.125 -4.302 45.962 1.00 97.31 167 SER A O 1
ATOM 1306 N N . GLN A 1 168 ? -13.150 -5.203 46.309 1.00 98.19 168 GLN A N 1
ATOM 1307 C CA . GLN A 1 168 ? -13.339 -5.637 44.921 1.00 98.19 168 GLN A CA 1
ATOM 1308 C C . GLN A 1 168 ? -13.508 -4.452 43.962 1.00 98.19 168 GLN A C 1
ATOM 1310 O O . GLN A 1 168 ? -12.960 -4.469 42.863 1.00 98.19 168 GLN A O 1
ATOM 1315 N N . ILE A 1 169 ? -14.229 -3.405 44.373 1.00 97.19 169 ILE A N 1
ATOM 1316 C CA . ILE A 1 169 ? -14.392 -2.174 43.585 1.00 97.19 169 ILE A CA 1
ATOM 1317 C C . ILE A 1 169 ? -13.044 -1.476 43.380 1.00 97.19 169 ILE A C 1
ATOM 1319 O O . ILE A 1 169 ? -12.763 -0.990 42.286 1.00 97.19 169 ILE A O 1
ATOM 1323 N N . GLU A 1 170 ? -12.195 -1.427 44.406 1.00 97.19 170 GLU A N 1
ATOM 1324 C CA . GLU A 1 170 ? -10.844 -0.867 44.289 1.00 97.19 170 GLU A CA 1
ATOM 1325 C C . GLU A 1 170 ? -9.987 -1.671 43.296 1.00 97.19 170 GLU A C 1
ATOM 1327 O O . GLU A 1 170 ? -9.328 -1.084 42.439 1.00 97.19 170 GLU A O 1
ATOM 1332 N N . GLU A 1 171 ? -10.060 -3.005 43.327 1.00 97.75 171 GLU A N 1
ATOM 1333 C CA . GLU A 1 171 ? -9.369 -3.862 42.354 1.00 97.75 171 GLU A CA 1
ATOM 1334 C C . GLU A 1 171 ? -9.882 -3.644 40.918 1.00 97.75 171 GLU A C 1
ATOM 1336 O O . GLU A 1 171 ? -9.091 -3.533 39.977 1.00 97.75 171 GLU A O 1
ATOM 1341 N N . LEU A 1 172 ? -11.203 -3.558 40.736 1.00 98.06 172 LEU A N 1
ATOM 1342 C CA . LEU A 1 172 ? -11.814 -3.304 39.430 1.00 98.06 172 LEU A CA 1
ATOM 1343 C C . LEU A 1 172 ? -11.424 -1.932 38.872 1.00 98.06 172 LEU A C 1
ATOM 1345 O O . LEU A 1 172 ? -11.146 -1.833 37.678 1.00 98.06 172 LEU A O 1
ATOM 1349 N N . HIS A 1 173 ? -11.331 -0.899 39.715 1.00 97.75 173 HIS A N 1
ATOM 1350 C CA . HIS A 1 173 ? -10.846 0.416 39.292 1.00 97.75 173 HIS A CA 1
ATOM 1351 C C . HIS A 1 173 ? -9.411 0.363 38.760 1.00 97.75 173 HIS A C 1
ATOM 1353 O O . HIS A 1 173 ? -9.118 0.982 37.737 1.00 97.75 173 HIS A O 1
ATOM 1359 N N . VAL A 1 174 ? -8.522 -0.396 39.408 1.00 97.94 174 VAL A N 1
ATOM 1360 C CA . VAL A 1 174 ? -7.140 -0.563 38.929 1.00 97.94 174 VAL A CA 1
ATOM 1361 C C . VAL A 1 174 ? -7.121 -1.271 37.572 1.00 97.94 174 VAL A C 1
ATOM 1363 O O . VAL A 1 174 ? -6.489 -0.784 36.635 1.00 97.94 174 VAL A O 1
ATOM 1366 N N . LYS A 1 175 ? -7.868 -2.373 37.426 1.00 97.94 175 LYS A N 1
ATOM 1367 C CA . LYS A 1 175 ? -7.961 -3.108 36.151 1.00 97.94 175 LYS A CA 1
ATOM 1368 C C . LYS A 1 175 ? -8.540 -2.254 35.024 1.00 97.94 175 LYS A C 1
ATOM 1370 O O . LYS A 1 175 ? -8.093 -2.373 33.884 1.00 97.94 175 LYS A O 1
ATOM 1375 N N . LEU A 1 176 ? -9.513 -1.395 35.330 1.00 97.75 176 LEU A N 1
ATOM 1376 C CA . LEU A 1 176 ? -10.088 -0.467 34.360 1.00 97.75 176 LEU A CA 1
ATOM 1377 C C . LEU A 1 176 ? -9.038 0.540 33.872 1.00 97.75 176 LEU A C 1
ATOM 1379 O O . LEU A 1 176 ? -8.849 0.675 32.666 1.00 97.75 176 LEU A O 1
ATOM 1383 N N . ALA A 1 177 ? -8.289 1.164 34.785 1.00 97.31 177 ALA A N 1
ATOM 1384 C CA . ALA A 1 177 ? -7.228 2.109 34.429 1.00 97.31 177 ALA A CA 1
ATOM 1385 C C . ALA A 1 177 ? -6.116 1.460 33.574 1.00 97.31 177 ALA A C 1
ATOM 1387 O O . ALA A 1 177 ? -5.603 2.058 32.621 1.00 97.31 177 ALA A O 1
ATOM 1388 N N . GLU A 1 178 ? -5.753 0.209 33.874 1.00 97.62 178 GLU A N 1
ATOM 1389 C CA . GLU A 1 178 ? -4.811 -0.568 33.060 1.00 97.62 178 GLU A CA 1
ATOM 1390 C C . GLU A 1 178 ? -5.364 -0.856 31.657 1.00 97.62 178 GLU A C 1
ATOM 1392 O O . GLU A 1 178 ? -4.644 -0.715 30.662 1.00 97.62 178 GLU A O 1
ATOM 1397 N N . ALA A 1 179 ? -6.642 -1.236 31.556 1.00 97.25 179 ALA A N 1
ATOM 1398 C CA . ALA A 1 179 ? -7.306 -1.501 30.284 1.00 97.25 179 ALA A CA 1
ATOM 1399 C C . ALA A 1 179 ? -7.405 -0.237 29.413 1.00 97.25 179 ALA A C 1
ATOM 1401 O O . ALA A 1 179 ? -7.102 -0.297 28.220 1.00 97.25 179 ALA A O 1
ATOM 1402 N N . GLU A 1 180 ? -7.741 0.911 30.005 1.00 97.56 180 GLU A N 1
ATOM 1403 C CA . GLU A 1 180 ? -7.764 2.212 29.326 1.00 97.56 180 GLU A CA 1
ATOM 1404 C C . GLU A 1 180 ? -6.381 2.579 28.777 1.00 97.56 180 GLU A C 1
ATOM 1406 O O . GLU A 1 180 ? -6.237 2.902 27.594 1.00 97.56 180 GLU A O 1
ATOM 1411 N N . THR A 1 181 ? -5.339 2.438 29.602 1.00 97.44 181 THR A N 1
ATOM 1412 C CA . THR A 1 181 ? -3.948 2.690 29.194 1.00 97.44 181 THR A CA 1
ATOM 1413 C C . THR A 1 181 ? -3.537 1.774 28.037 1.00 97.44 181 THR A C 1
ATOM 1415 O O . THR A 1 181 ? -2.900 2.205 27.069 1.00 97.44 181 THR A O 1
ATOM 1418 N N . ARG A 1 182 ? -3.929 0.496 28.094 1.00 97.75 182 ARG A N 1
ATOM 1419 C CA . ARG A 1 182 ? -3.664 -0.477 27.027 1.00 97.75 182 ARG A CA 1
ATOM 1420 C C . ARG A 1 182 ? -4.384 -0.107 25.731 1.00 97.75 182 ARG A C 1
ATOM 1422 O O . ARG A 1 182 ? -3.769 -0.187 24.668 1.00 97.75 182 ARG A O 1
ATOM 1429 N N . GLY A 1 183 ? -5.641 0.327 25.815 1.00 97.38 183 GLY A N 1
ATOM 1430 C CA . GLY A 1 183 ? -6.429 0.789 24.671 1.00 97.38 183 GLY A CA 1
ATOM 1431 C C . GLY A 1 183 ? -5.801 2.002 23.981 1.00 97.38 183 GLY A C 1
ATOM 1432 O O . GLY A 1 183 ? -5.639 2.004 22.760 1.00 97.38 183 GLY A O 1
ATOM 1433 N N . GLN A 1 184 ? -5.347 2.988 24.758 1.00 97.31 184 GLN A N 1
ATOM 1434 C CA . GLN A 1 184 ? -4.635 4.158 24.231 1.00 97.31 184 GLN A CA 1
ATOM 1435 C C . GLN A 1 184 ? -3.334 3.766 23.513 1.00 97.31 184 GLN A C 1
ATOM 1437 O O . GLN A 1 184 ? -3.063 4.249 22.413 1.00 97.31 184 GLN A O 1
ATOM 1442 N N . ASN A 1 185 ? -2.546 2.851 24.090 1.00 97.69 185 ASN A N 1
ATOM 1443 C CA . ASN A 1 185 ? -1.311 2.372 23.465 1.00 97.69 185 ASN A CA 1
ATOM 1444 C C . ASN A 1 185 ? -1.588 1.642 22.140 1.00 97.69 185 ASN A C 1
ATOM 1446 O O . ASN A 1 185 ? -0.946 1.937 21.133 1.00 97.69 185 ASN A O 1
ATOM 1450 N N . LEU A 1 186 ? -2.592 0.757 22.103 1.00 97.69 186 LEU A N 1
ATOM 1451 C CA . LEU A 1 186 ? -3.009 0.092 20.864 1.00 97.69 186 LEU A CA 1
ATOM 1452 C C . LEU A 1 186 ? -3.438 1.100 19.790 1.00 97.69 186 LEU A C 1
ATOM 1454 O O . LEU A 1 186 ? -3.046 0.957 18.634 1.00 97.69 186 LEU A O 1
ATOM 1458 N N . SER A 1 187 ? -4.191 2.139 20.162 1.00 97.00 187 SER A N 1
ATOM 1459 C CA . SER A 1 187 ? -4.596 3.188 19.222 1.00 97.00 187 SER A CA 1
ATOM 1460 C C . SER A 1 187 ? -3.394 3.939 18.638 1.00 97.00 187 SER A C 1
ATOM 1462 O O . SER A 1 187 ? -3.359 4.193 17.433 1.00 97.00 187 SER A O 1
ATOM 1464 N N . LEU A 1 188 ? -2.386 4.259 19.457 1.00 96.88 188 LEU A N 1
ATOM 1465 C CA . LEU A 1 188 ? -1.148 4.889 18.988 1.00 96.88 188 LEU A CA 1
ATOM 1466 C C . LEU A 1 188 ? -0.355 3.966 18.055 1.00 96.88 188 LEU A C 1
ATOM 1468 O O . LEU A 1 188 ? 0.148 4.419 17.026 1.00 96.88 188 LEU A O 1
ATOM 1472 N N . GLN A 1 189 ? -0.262 2.675 18.383 1.00 97.00 189 GLN A N 1
ATOM 1473 C CA . GLN A 1 189 ? 0.391 1.685 17.523 1.00 97.00 189 GLN A CA 1
ATOM 1474 C C . GLN A 1 189 ? -0.310 1.576 16.167 1.00 97.00 189 GLN A C 1
ATOM 1476 O O . GLN A 1 189 ? 0.359 1.635 15.138 1.00 97.00 189 GLN A O 1
ATOM 1481 N N . LEU A 1 190 ? -1.643 1.503 16.155 1.00 96.44 190 LEU A N 1
ATOM 1482 C CA . LEU A 1 190 ? -2.434 1.431 14.927 1.00 96.44 190 LEU A CA 1
ATOM 1483 C C . LEU A 1 190 ? -2.222 2.663 14.037 1.00 96.44 190 LEU A C 1
ATOM 1485 O O . LEU A 1 190 ? -2.032 2.529 12.825 1.00 96.44 190 LEU A O 1
ATOM 1489 N N . ASN A 1 191 ? -2.193 3.858 14.633 1.00 96.62 191 ASN A N 1
ATOM 1490 C CA . ASN A 1 191 ? -1.897 5.094 13.910 1.00 96.62 191 ASN A CA 1
ATOM 1491 C C . ASN A 1 191 ? -0.483 5.077 13.312 1.00 96.62 191 ASN A C 1
ATOM 1493 O O . ASN A 1 191 ? -0.316 5.374 12.129 1.00 96.62 191 ASN A O 1
ATOM 1497 N N . ASN A 1 192 ? 0.527 4.662 14.083 1.00 96.12 192 ASN A N 1
ATOM 1498 C CA . ASN A 1 192 ? 1.905 4.559 13.594 1.00 96.12 192 ASN A CA 1
ATOM 1499 C C . ASN A 1 192 ? 2.037 3.555 12.437 1.00 96.12 192 ASN A C 1
ATOM 1501 O O . ASN A 1 192 ? 2.695 3.850 11.437 1.00 96.12 192 ASN A O 1
ATOM 1505 N N . THR A 1 193 ? 1.381 2.396 12.530 1.00 96.88 193 THR A N 1
ATOM 1506 C CA . THR A 1 193 ? 1.341 1.407 11.443 1.00 96.88 193 THR A CA 1
ATOM 1507 C C . THR A 1 193 ? 0.647 1.968 10.204 1.00 96.88 193 THR A C 1
ATOM 1509 O O . THR A 1 193 ? 1.150 1.797 9.096 1.00 96.88 193 THR A O 1
ATOM 1512 N N . SER A 1 194 ? -0.460 2.694 10.373 1.00 96.38 194 SER A N 1
ATOM 1513 C CA . SER A 1 194 ? -1.197 3.300 9.257 1.00 96.38 194 SER A CA 1
ATOM 1514 C C . SER A 1 194 ? -0.347 4.335 8.513 1.00 96.38 194 SER A C 1
ATOM 1516 O O . SER A 1 194 ? -0.270 4.305 7.286 1.00 96.38 194 SER A O 1
ATOM 1518 N N . VAL A 1 195 ? 0.370 5.193 9.247 1.00 96.56 195 VAL A N 1
ATOM 1519 C CA . VAL A 1 195 ? 1.322 6.158 8.669 1.00 96.56 195 VAL A CA 1
ATOM 1520 C C . VAL A 1 195 ? 2.469 5.444 7.946 1.00 96.56 195 VAL A C 1
ATOM 1522 O O . VAL A 1 195 ? 2.850 5.848 6.847 1.00 96.56 195 VAL A O 1
ATOM 1525 N N . SER A 1 196 ? 3.001 4.361 8.521 1.00 96.38 196 SER A N 1
ATOM 1526 C CA . SER A 1 196 ? 4.048 3.563 7.875 1.00 96.38 196 SER A CA 1
ATOM 1527 C C . SER A 1 196 ? 3.565 2.944 6.561 1.00 96.38 196 SER A C 1
ATOM 1529 O O . SER A 1 196 ? 4.293 2.987 5.574 1.00 96.38 196 SER A O 1
ATOM 1531 N N . ASN A 1 197 ? 2.343 2.411 6.526 1.00 96.31 197 ASN A N 1
ATOM 1532 C CA . ASN A 1 197 ? 1.766 1.807 5.325 1.00 96.31 197 ASN A CA 1
ATOM 1533 C C . ASN A 1 197 ? 1.569 2.836 4.204 1.00 96.31 197 ASN A C 1
ATOM 1535 O O . ASN A 1 197 ? 1.904 2.552 3.057 1.00 96.31 197 ASN A O 1
ATOM 1539 N N . LEU A 1 198 ? 1.096 4.046 4.531 1.00 96.88 198 LEU A N 1
ATOM 1540 C CA . LEU A 1 198 ? 0.974 5.138 3.557 1.00 96.88 198 LEU A CA 1
ATOM 1541 C C . LEU A 1 198 ? 2.332 5.512 2.951 1.00 96.88 198 LEU A C 1
ATOM 1543 O O . LEU A 1 198 ? 2.445 5.671 1.738 1.00 96.88 198 LEU A O 1
ATOM 1547 N N . ARG A 1 199 ? 3.378 5.592 3.781 1.00 97.00 199 ARG A N 1
ATOM 1548 C CA . ARG A 1 199 ? 4.737 5.887 3.313 1.00 97.00 199 ARG A CA 1
ATOM 154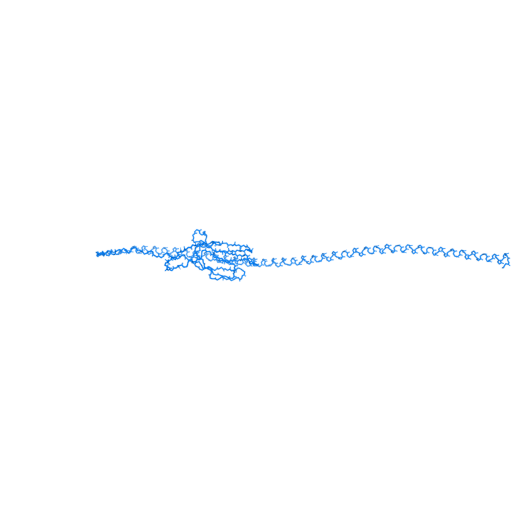9 C C . ARG A 1 199 ? 5.310 4.771 2.436 1.00 97.00 199 ARG A C 1
ATOM 1551 O O . ARG A 1 199 ? 6.008 5.061 1.468 1.00 97.00 199 ARG A O 1
ATOM 1558 N N . THR A 1 200 ? 5.020 3.510 2.754 1.00 97.44 200 THR A N 1
ATOM 1559 C CA . THR A 1 200 ? 5.394 2.371 1.903 1.00 97.44 200 THR A CA 1
ATOM 1560 C C . THR A 1 200 ? 4.713 2.458 0.541 1.00 97.44 200 THR A C 1
ATOM 1562 O O . THR A 1 200 ? 5.394 2.335 -0.472 1.00 97.44 200 THR A O 1
ATOM 1565 N N . LEU A 1 201 ? 3.410 2.755 0.502 1.00 97.75 201 LEU A N 1
ATOM 1566 C CA . LEU A 1 201 ? 2.664 2.907 -0.750 1.00 97.75 201 LEU A CA 1
ATOM 1567 C C . LEU A 1 201 ? 3.231 4.043 -1.621 1.00 97.75 201 LEU A C 1
ATOM 1569 O O . LEU A 1 201 ? 3.373 3.897 -2.834 1.00 97.75 201 LEU A O 1
ATOM 1573 N N . GLU A 1 202 ? 3.604 5.167 -1.003 1.00 97.56 202 GLU A N 1
ATOM 1574 C CA . GLU A 1 202 ? 4.238 6.286 -1.706 1.00 97.56 202 GLU A CA 1
ATOM 1575 C C . GLU A 1 202 ? 5.595 5.886 -2.312 1.00 97.56 202 GLU A C 1
ATOM 1577 O O . GLU A 1 202 ? 5.881 6.197 -3.470 1.00 97.56 202 GLU A O 1
ATOM 1582 N N . LEU A 1 203 ? 6.421 5.149 -1.561 1.00 98.06 203 LEU A N 1
ATOM 1583 C CA . LEU A 1 203 ? 7.699 4.631 -2.056 1.00 98.06 203 LEU A CA 1
ATOM 1584 C C . LEU A 1 203 ? 7.508 3.635 -3.207 1.00 98.06 203 LEU A C 1
ATOM 1586 O O . LEU A 1 203 ? 8.237 3.708 -4.195 1.00 98.06 203 LEU A O 1
ATOM 1590 N N . GLU A 1 204 ? 6.520 2.744 -3.122 1.00 97.81 204 GLU A N 1
ATOM 1591 C CA . GLU A 1 204 ? 6.179 1.812 -4.203 1.00 97.81 204 GLU A CA 1
ATOM 1592 C C . GLU A 1 204 ? 5.786 2.561 -5.484 1.00 97.81 204 GLU A C 1
ATOM 1594 O O . GLU A 1 204 ? 6.267 2.230 -6.571 1.00 97.81 204 GLU A O 1
ATOM 1599 N N . GLN A 1 205 ? 4.987 3.625 -5.367 1.00 97.94 205 GLN A N 1
ATOM 1600 C CA . GLN A 1 205 ? 4.611 4.457 -6.508 1.00 97.94 205 GLN A CA 1
ATOM 1601 C C . GLN A 1 205 ? 5.826 5.164 -7.129 1.00 97.94 205 GLN A C 1
ATOM 1603 O O . GLN A 1 205 ? 5.972 5.179 -8.355 1.00 97.94 205 GLN A O 1
ATOM 1608 N N . GLN A 1 206 ? 6.728 5.709 -6.306 1.00 98.38 206 GLN A N 1
ATOM 1609 C CA . GLN A 1 206 ? 7.963 6.337 -6.790 1.00 98.38 206 GLN A CA 1
ATOM 1610 C C . GLN A 1 206 ? 8.870 5.333 -7.518 1.00 98.38 206 GLN A C 1
ATOM 1612 O O . GLN A 1 206 ? 9.404 5.646 -8.586 1.00 98.38 206 GLN A O 1
ATOM 1617 N N . VAL A 1 207 ? 9.009 4.112 -6.993 1.00 98.56 207 VAL A N 1
ATOM 1618 C CA . VAL A 1 207 ? 9.782 3.038 -7.639 1.00 98.56 207 VAL A CA 1
ATOM 1619 C C . VAL A 1 207 ? 9.193 2.680 -9.004 1.00 98.56 207 VAL A C 1
ATOM 1621 O O . VAL A 1 207 ? 9.946 2.545 -9.970 1.00 98.56 207 VAL A O 1
ATOM 1624 N N . GLN A 1 208 ? 7.866 2.607 -9.133 1.00 98.19 208 GLN A N 1
ATOM 1625 C CA . GLN A 1 208 ? 7.226 2.310 -10.419 1.00 98.19 208 GLN A CA 1
ATOM 1626 C C . GLN A 1 208 ? 7.471 3.392 -11.474 1.00 98.19 208 GLN A C 1
ATOM 1628 O O . GLN A 1 208 ? 7.733 3.068 -12.635 1.00 98.19 208 GLN A O 1
ATOM 1633 N N . VAL A 1 209 ? 7.465 4.669 -11.083 1.00 98.25 209 VAL A N 1
ATOM 1634 C CA . VAL A 1 209 ? 7.822 5.773 -11.991 1.00 98.25 209 VAL A CA 1
ATOM 1635 C C . VAL A 1 209 ? 9.279 5.661 -12.444 1.00 98.25 209 VAL A C 1
ATOM 1637 O O . VAL A 1 209 ? 9.573 5.810 -13.631 1.00 98.25 209 VAL A O 1
ATOM 1640 N N . LEU A 1 210 ? 10.201 5.347 -11.529 1.00 98.38 210 LEU A N 1
ATOM 1641 C CA . LEU A 1 210 ? 11.614 5.158 -11.869 1.00 98.38 210 LEU A CA 1
ATOM 1642 C C . LEU A 1 210 ? 11.825 3.985 -12.837 1.00 98.38 210 LEU A C 1
ATOM 1644 O O . LEU A 1 210 ? 12.598 4.112 -13.788 1.00 98.38 210 LEU A O 1
ATOM 1648 N N . ILE A 1 211 ? 11.112 2.873 -12.642 1.00 98.44 211 ILE A N 1
ATOM 1649 C CA . ILE A 1 211 ? 11.155 1.713 -13.544 1.00 98.44 211 ILE A CA 1
ATOM 1650 C C . ILE A 1 211 ? 10.646 2.085 -14.942 1.00 98.44 211 ILE A C 1
ATOM 1652 O O . ILE A 1 211 ? 11.286 1.737 -15.940 1.00 98.44 211 ILE A O 1
ATOM 1656 N N . ALA A 1 212 ? 9.537 2.825 -15.034 1.00 98.06 212 ALA A N 1
ATOM 1657 C CA . ALA A 1 212 ? 8.997 3.284 -16.312 1.00 98.06 212 ALA A CA 1
ATOM 1658 C C . ALA A 1 212 ? 10.001 4.180 -17.060 1.00 98.06 212 ALA A C 1
ATOM 1660 O O . ALA A 1 212 ? 10.304 3.933 -18.230 1.00 98.06 212 ALA A O 1
ATOM 1661 N N . ASN A 1 213 ? 10.595 5.153 -16.363 1.00 98.19 213 ASN A N 1
ATOM 1662 C CA . ASN A 1 213 ? 11.599 6.051 -16.936 1.00 98.19 213 ASN A CA 1
ATOM 1663 C C . ASN A 1 213 ? 12.851 5.293 -17.401 1.00 98.19 213 ASN A C 1
ATOM 1665 O O . ASN A 1 213 ? 13.332 5.519 -18.510 1.00 98.19 213 ASN A O 1
ATOM 1669 N N . SER A 1 214 ? 13.358 4.355 -16.593 1.00 98.06 214 SER A N 1
ATOM 1670 C CA . SER A 1 214 ? 14.511 3.523 -16.965 1.00 98.06 214 SER A CA 1
ATOM 1671 C C . SER A 1 214 ? 14.222 2.657 -18.194 1.00 98.06 214 SER A C 1
ATOM 1673 O O . SER A 1 214 ? 15.081 2.508 -19.063 1.00 98.06 214 SER A O 1
ATOM 1675 N N . THR A 1 215 ? 13.004 2.127 -18.310 1.00 98.25 215 THR A N 1
ATOM 1676 C CA . THR A 1 215 ? 12.584 1.329 -19.469 1.00 98.25 215 THR A CA 1
ATOM 1677 C C . THR A 1 215 ? 12.550 2.172 -20.744 1.00 98.25 215 THR A C 1
ATOM 1679 O O . THR A 1 215 ? 13.055 1.727 -21.775 1.00 98.25 215 THR A O 1
ATOM 1682 N N . SER A 1 216 ? 12.028 3.402 -20.665 1.00 98.00 216 SER A N 1
ATOM 1683 C CA . SER A 1 216 ? 12.032 4.354 -21.785 1.00 98.00 216 SER A CA 1
ATOM 1684 C C . SER A 1 216 ? 13.456 4.714 -22.212 1.00 98.00 216 SER A C 1
ATOM 1686 O O . SER A 1 216 ? 13.802 4.575 -23.383 1.00 98.00 216 SER A O 1
ATOM 1688 N N . ALA A 1 217 ? 14.319 5.073 -21.256 1.00 98.19 217 ALA A N 1
ATOM 1689 C CA . ALA A 1 217 ? 15.717 5.409 -21.530 1.00 98.19 217 ALA A CA 1
ATOM 1690 C C . ALA A 1 217 ? 16.486 4.235 -22.169 1.00 98.19 217 ALA A C 1
ATOM 1692 O O . ALA A 1 217 ? 17.271 4.423 -23.096 1.00 98.19 217 ALA A O 1
ATOM 1693 N N . ASN A 1 218 ? 16.229 3.001 -21.725 1.00 97.88 218 ASN A N 1
ATOM 1694 C CA . ASN A 1 218 ? 16.835 1.808 -22.319 1.00 97.88 218 ASN A CA 1
ATOM 1695 C C . ASN A 1 218 ? 16.356 1.547 -23.757 1.00 97.88 218 ASN A C 1
ATOM 1697 O O . ASN A 1 218 ? 17.122 1.026 -24.569 1.00 97.88 218 ASN A O 1
ATOM 1701 N N . ALA A 1 219 ? 15.106 1.882 -24.087 1.00 98.12 219 ALA A N 1
ATOM 1702 C CA . ALA A 1 219 ? 14.605 1.779 -25.455 1.00 98.12 219 ALA A CA 1
ATOM 1703 C C . ALA A 1 219 ? 15.286 2.802 -26.379 1.00 98.12 219 ALA A C 1
ATOM 1705 O O . ALA A 1 219 ? 15.714 2.441 -27.476 1.00 98.12 219 ALA A O 1
ATOM 1706 N N . GLU A 1 220 ? 15.458 4.041 -25.910 1.00 98.38 220 GLU A N 1
ATOM 1707 C CA . GLU A 1 220 ? 16.186 5.091 -26.635 1.00 98.38 220 GLU A CA 1
ATOM 1708 C C . GLU A 1 220 ? 17.652 4.709 -26.874 1.00 98.38 220 GLU A C 1
ATOM 1710 O O . GLU A 1 220 ? 18.133 4.808 -28.003 1.00 98.38 220 GLU A O 1
ATOM 1715 N N . LEU A 1 221 ? 18.346 4.185 -25.855 1.00 98.50 221 LEU A N 1
ATOM 1716 C CA . LEU A 1 221 ? 19.731 3.717 -25.991 1.00 98.50 221 LEU A CA 1
ATOM 1717 C C . LEU A 1 221 ? 19.881 2.632 -27.061 1.00 98.50 221 LEU A C 1
ATOM 1719 O O . LEU A 1 221 ? 20.813 2.690 -27.858 1.00 98.50 221 LEU A O 1
ATOM 1723 N N . ARG A 1 222 ? 18.950 1.672 -27.123 1.00 98.19 222 ARG A N 1
ATOM 1724 C CA . ARG A 1 222 ? 18.952 0.632 -28.165 1.00 98.19 222 ARG A CA 1
ATOM 1725 C C . ARG A 1 222 ? 18.726 1.207 -29.561 1.00 98.19 222 ARG A C 1
ATOM 1727 O O . ARG A 1 222 ? 19.337 0.733 -30.514 1.00 98.19 222 ARG A O 1
ATOM 1734 N N . SER A 1 223 ? 17.860 2.213 -29.691 1.00 98.38 223 SER A N 1
ATOM 1735 C CA . SER A 1 223 ? 17.660 2.910 -30.968 1.00 98.38 223 SER A CA 1
ATOM 1736 C C . SER A 1 223 ? 18.952 3.585 -31.421 1.00 98.38 223 SER A C 1
ATOM 1738 O O . SER A 1 223 ? 19.393 3.383 -32.550 1.00 98.38 223 SER A O 1
ATOM 1740 N N . LEU A 1 224 ? 19.602 4.311 -30.510 1.00 98.44 224 LEU A N 1
ATOM 1741 C CA . LEU A 1 224 ? 20.844 5.021 -30.794 1.00 98.44 224 LEU A CA 1
ATOM 1742 C C . LEU A 1 224 ? 22.001 4.060 -31.121 1.00 98.44 224 LEU A C 1
ATOM 1744 O O . LEU A 1 224 ? 22.821 4.339 -31.992 1.00 98.44 224 LEU A O 1
ATOM 1748 N N . GLU A 1 225 ? 22.058 2.904 -30.456 1.00 98.50 225 GLU A N 1
ATOM 1749 C CA . GLU A 1 225 ? 23.036 1.847 -30.737 1.00 98.50 225 GLU A CA 1
ATOM 1750 C C . GLU A 1 225 ? 22.849 1.241 -32.138 1.00 98.50 225 GLU A C 1
ATOM 1752 O O . GLU A 1 225 ? 23.833 1.015 -32.852 1.00 98.50 225 GLU A O 1
ATOM 1757 N N . ASN A 1 226 ? 21.600 1.039 -32.569 1.00 98.31 226 ASN A N 1
ATOM 1758 C CA . ASN A 1 226 ? 21.293 0.591 -33.927 1.00 98.31 226 ASN A CA 1
ATOM 1759 C C . ASN A 1 226 ? 21.717 1.632 -34.972 1.00 98.31 226 ASN A C 1
ATOM 1761 O O . ASN A 1 226 ? 22.394 1.276 -35.937 1.00 98.31 226 ASN A O 1
ATOM 1765 N N . GLU A 1 227 ? 21.380 2.908 -34.761 1.00 98.56 227 GLU A N 1
ATOM 1766 C CA . GLU A 1 227 ? 21.783 4.006 -35.652 1.00 98.56 227 GLU A CA 1
ATOM 1767 C C . GLU A 1 227 ? 23.309 4.108 -35.763 1.00 98.56 227 GLU A C 1
ATOM 1769 O O . GLU A 1 227 ? 23.856 4.156 -36.864 1.00 98.56 227 GLU A O 1
ATOM 1774 N N . LEU A 1 228 ? 24.026 4.041 -34.637 1.00 98.38 228 LEU A N 1
ATOM 1775 C CA . LEU A 1 228 ? 25.489 4.061 -34.625 1.00 98.38 228 LEU A CA 1
ATOM 1776 C C . LEU A 1 228 ? 26.091 2.868 -35.380 1.00 98.38 228 LEU A C 1
ATOM 1778 O O . LEU A 1 228 ? 27.102 3.010 -36.071 1.00 98.38 228 LEU A O 1
ATOM 1782 N N . THR A 1 229 ? 25.486 1.689 -35.246 1.00 98.25 229 THR A N 1
ATOM 1783 C CA . THR A 1 229 ? 25.922 0.480 -35.955 1.00 98.25 229 THR A CA 1
ATOM 1784 C C . THR A 1 229 ? 25.723 0.628 -37.462 1.00 98.25 229 THR A C 1
ATOM 1786 O O . THR A 1 229 ? 26.624 0.289 -38.232 1.00 98.25 229 THR A O 1
ATOM 1789 N N . GLN A 1 230 ? 24.596 1.208 -37.885 1.00 98.19 230 GLN A N 1
ATOM 1790 C CA . GLN A 1 230 ? 24.345 1.532 -39.285 1.00 98.19 230 GLN A CA 1
ATOM 1791 C C . GLN A 1 230 ? 25.368 2.544 -39.818 1.00 98.19 230 GLN A C 1
ATOM 1793 O O . GLN A 1 230 ? 26.034 2.263 -40.813 1.00 98.19 230 GLN A O 1
ATOM 1798 N N . SER A 1 231 ? 25.575 3.672 -39.130 1.00 98.31 231 SER A N 1
ATOM 1799 C CA . SER A 1 231 ? 26.545 4.687 -39.561 1.00 98.31 231 SER A CA 1
ATOM 1800 C C . SER A 1 231 ? 27.977 4.145 -39.639 1.00 98.31 231 SER A C 1
ATOM 1802 O O . SER A 1 231 ? 28.727 4.513 -40.540 1.00 98.31 231 SER A O 1
ATOM 1804 N N . ARG A 1 232 ? 28.376 3.235 -38.738 1.00 98.38 232 ARG A N 1
ATOM 1805 C CA . ARG A 1 232 ? 29.681 2.551 -38.821 1.00 98.38 232 ARG A CA 1
ATOM 1806 C C . ARG A 1 232 ? 29.802 1.675 -40.066 1.00 98.38 232 ARG A C 1
ATOM 1808 O O . ARG A 1 232 ? 30.862 1.662 -40.685 1.00 98.38 232 ARG A O 1
ATOM 1815 N N . SER A 1 233 ? 28.739 0.960 -40.435 1.00 98.31 233 SER A N 1
ATOM 1816 C CA . SER A 1 233 ? 28.715 0.169 -41.670 1.00 98.31 233 SER A CA 1
ATOM 1817 C C . SER A 1 233 ? 28.833 1.059 -42.907 1.00 98.31 233 SER A C 1
ATOM 1819 O O . SER A 1 233 ? 29.585 0.735 -43.822 1.00 98.31 233 SER A O 1
ATOM 1821 N N . GLU A 1 234 ? 28.106 2.175 -42.940 1.00 98.38 234 GLU A N 1
ATOM 1822 C CA . GLU A 1 234 ? 28.159 3.137 -44.047 1.00 98.38 234 GLU A CA 1
ATOM 1823 C C . GLU A 1 234 ? 29.554 3.763 -44.185 1.00 98.38 234 GLU A C 1
ATOM 1825 O O . GLU A 1 234 ? 30.083 3.844 -45.293 1.00 98.38 234 GLU A O 1
ATOM 1830 N N . LEU A 1 235 ? 30.201 4.124 -43.070 1.00 98.38 235 LEU A N 1
ATOM 1831 C CA . LEU A 1 235 ? 31.580 4.622 -43.080 1.00 98.38 235 LEU A CA 1
ATOM 1832 C C . LEU A 1 235 ? 32.569 3.596 -43.636 1.00 98.38 235 LEU A C 1
ATOM 1834 O O . LEU A 1 235 ? 33.399 3.963 -44.459 1.00 98.38 235 LEU A O 1
ATOM 1838 N N . ALA A 1 236 ? 32.461 2.324 -43.248 1.00 98.19 236 ALA A N 1
ATOM 1839 C CA . ALA A 1 236 ? 33.343 1.277 -43.766 1.00 98.19 236 ALA A CA 1
ATOM 1840 C C . ALA A 1 236 ? 33.217 1.108 -45.293 1.00 98.19 236 ALA A C 1
ATOM 1842 O O . ALA A 1 236 ? 34.212 0.871 -45.979 1.00 98.19 236 ALA A O 1
ATOM 1843 N N . ILE A 1 237 ? 32.001 1.260 -45.833 1.00 98.19 237 ILE A N 1
ATOM 1844 C CA . ILE A 1 237 ? 31.758 1.243 -47.283 1.00 98.19 237 ILE A CA 1
ATOM 1845 C C . ILE A 1 237 ? 32.435 2.449 -47.944 1.00 98.19 237 ILE A C 1
ATOM 1847 O O . ILE A 1 237 ? 33.203 2.274 -48.885 1.00 98.19 237 ILE A O 1
ATOM 1851 N N . ILE A 1 238 ? 32.218 3.656 -47.415 1.00 98.44 238 ILE A N 1
ATOM 1852 C CA . ILE A 1 238 ? 32.817 4.889 -47.951 1.00 98.44 238 ILE A CA 1
ATOM 1853 C C . ILE A 1 238 ? 34.350 4.836 -47.898 1.00 98.44 238 ILE A C 1
ATOM 1855 O O . ILE A 1 238 ? 35.016 5.261 -48.842 1.00 98.44 238 ILE A O 1
ATOM 1859 N N . GLU A 1 239 ? 34.926 4.313 -46.816 1.00 98.12 239 GLU A N 1
ATOM 1860 C CA . GLU A 1 239 ? 36.373 4.127 -46.682 1.00 98.12 239 GLU A CA 1
ATOM 1861 C C . GLU A 1 239 ? 36.921 3.180 -47.756 1.00 98.12 239 GLU A C 1
ATOM 1863 O O . GLU A 1 239 ? 37.950 3.476 -48.368 1.00 98.12 239 GLU A O 1
ATOM 1868 N N . ASN A 1 240 ? 36.223 2.076 -48.038 1.00 98.25 240 ASN A N 1
ATOM 1869 C CA . ASN A 1 240 ? 36.597 1.162 -49.115 1.00 98.25 240 ASN A CA 1
ATOM 1870 C C . ASN A 1 240 ? 36.496 1.827 -50.498 1.00 98.25 240 ASN A C 1
ATOM 1872 O O . ASN A 1 240 ? 37.427 1.722 -51.299 1.00 98.25 240 ASN A O 1
ATOM 1876 N N . ASP A 1 241 ? 35.407 2.544 -50.771 1.00 98.38 241 ASP A N 1
ATOM 1877 C CA . ASP A 1 241 ? 35.207 3.245 -52.042 1.00 98.38 241 ASP A CA 1
ATOM 1878 C C . ASP A 1 241 ? 36.286 4.314 -52.264 1.00 98.38 241 ASP A C 1
ATOM 1880 O O . ASP A 1 241 ? 36.821 4.449 -53.366 1.00 98.38 241 ASP A O 1
ATOM 1884 N N . LEU A 1 242 ? 36.682 5.035 -51.209 1.00 98.44 242 LEU A N 1
ATOM 1885 C CA . LEU A 1 242 ? 37.776 6.002 -51.270 1.00 98.44 242 LEU A CA 1
ATOM 1886 C C . LEU A 1 242 ? 39.095 5.335 -51.678 1.00 98.44 242 LEU A C 1
ATOM 1888 O O . LEU A 1 242 ? 39.829 5.892 -52.499 1.00 98.44 242 LEU A O 1
ATOM 1892 N N . VAL A 1 243 ? 39.406 4.159 -51.123 1.00 98.38 243 VAL A N 1
ATOM 1893 C CA . VAL A 1 243 ? 40.603 3.388 -51.495 1.00 98.38 243 VAL A CA 1
ATOM 1894 C C . VAL A 1 243 ? 40.544 2.985 -52.968 1.00 98.38 243 VAL A C 1
ATOM 1896 O O . VAL A 1 243 ? 41.520 3.209 -53.686 1.00 98.38 243 VAL A O 1
ATOM 1899 N N . GLN A 1 244 ? 39.406 2.469 -53.439 1.00 98.00 244 GLN A N 1
ATOM 1900 C CA . GLN A 1 244 ? 39.230 2.069 -54.840 1.00 98.00 244 GLN A CA 1
ATOM 1901 C C . GLN A 1 244 ? 39.384 3.252 -55.800 1.00 98.00 244 GLN A C 1
ATOM 1903 O O . GLN A 1 244 ? 40.205 3.200 -56.712 1.00 98.00 244 GLN A O 1
ATOM 1908 N N . VAL A 1 245 ? 38.687 4.365 -55.554 1.00 98.38 245 VAL A N 1
ATOM 1909 C CA . VAL A 1 245 ? 38.780 5.575 -56.391 1.00 98.38 245 VAL A CA 1
ATOM 1910 C C . VAL A 1 245 ? 40.196 6.157 -56.380 1.00 98.38 245 VAL A C 1
ATOM 1912 O O . VAL A 1 245 ? 40.684 6.656 -57.395 1.00 98.38 245 VAL A O 1
ATOM 1915 N N . THR A 1 246 ? 40.885 6.093 -55.239 1.00 98.31 246 THR A N 1
ATOM 1916 C CA . THR A 1 246 ? 42.286 6.524 -55.124 1.00 98.31 246 THR A CA 1
ATOM 1917 C C . THR A 1 246 ? 43.194 5.665 -56.002 1.00 98.31 246 THR A C 1
ATOM 1919 O O . THR A 1 246 ? 44.034 6.217 -56.714 1.00 98.31 246 THR A O 1
ATOM 1922 N N . GLN A 1 247 ? 42.998 4.345 -55.994 1.00 98.25 247 GLN A N 1
ATOM 1923 C CA . GLN A 1 247 ? 43.738 3.422 -56.849 1.00 98.25 247 GLN A CA 1
ATOM 1924 C C . GLN A 1 247 ? 43.456 3.686 -58.333 1.00 98.25 247 GLN A C 1
ATOM 1926 O O . GLN A 1 247 ? 44.398 3.887 -59.097 1.00 98.25 247 GLN A O 1
ATOM 1931 N N . GLU A 1 248 ? 42.185 3.761 -58.736 1.00 98.44 248 GLU A N 1
ATOM 1932 C CA . GLU A 1 248 ? 41.800 4.036 -60.125 1.00 98.44 248 GLU A CA 1
ATOM 1933 C C . GLU A 1 248 ? 42.417 5.346 -60.623 1.00 98.44 248 GLU A C 1
ATOM 1935 O O . GLU A 1 248 ? 43.005 5.406 -61.703 1.00 98.44 248 GLU A O 1
ATOM 1940 N N . ARG A 1 249 ? 42.343 6.412 -59.816 1.00 98.38 249 ARG A N 1
ATOM 1941 C CA . ARG A 1 249 ? 42.979 7.699 -60.124 1.00 98.38 249 ARG A CA 1
ATOM 1942 C C . ARG A 1 249 ? 44.480 7.540 -60.380 1.00 98.38 249 ARG A C 1
ATOM 1944 O O . ARG A 1 249 ? 45.003 8.155 -61.314 1.00 98.38 249 ARG A O 1
ATOM 1951 N N . ASP A 1 250 ? 45.181 6.773 -59.551 1.00 98.44 250 ASP A N 1
ATOM 1952 C CA . ASP A 1 250 ? 46.629 6.582 -59.672 1.00 98.44 250 ASP A CA 1
ATOM 1953 C C . ASP A 1 250 ? 46.993 5.742 -60.909 1.00 98.44 250 ASP A C 1
ATOM 1955 O O . ASP A 1 250 ? 47.947 6.081 -61.617 1.00 98.44 250 ASP A O 1
ATOM 1959 N N . GLU A 1 251 ? 46.182 4.737 -61.248 1.00 98.19 251 GLU A N 1
ATOM 1960 C CA . GLU A 1 251 ? 46.296 3.960 -62.490 1.00 98.19 251 GLU A CA 1
ATOM 1961 C C . GLU A 1 251 ? 46.093 4.843 -63.733 1.00 98.19 251 GLU A C 1
ATOM 1963 O O . GLU A 1 251 ? 46.928 4.843 -64.645 1.00 98.19 251 GLU A O 1
ATOM 1968 N N . TRP A 1 252 ? 45.047 5.679 -63.752 1.00 98.19 252 TRP A N 1
ATOM 1969 C CA . TRP A 1 252 ? 44.805 6.643 -64.833 1.00 98.19 252 TRP A CA 1
ATOM 1970 C C . TRP A 1 252 ? 45.956 7.633 -64.990 1.00 98.19 252 TRP A C 1
ATOM 1972 O O . TRP A 1 252 ? 46.373 7.949 -66.109 1.00 98.19 252 TRP A O 1
ATOM 1982 N N . LYS A 1 253 ? 46.513 8.103 -63.870 1.00 98.12 253 LYS A N 1
ATOM 1983 C CA . LYS A 1 253 ? 47.675 8.991 -63.870 1.00 98.12 253 LYS A CA 1
ATOM 1984 C C . LYS A 1 253 ? 48.898 8.300 -64.469 1.00 98.12 253 LYS A C 1
ATOM 1986 O O . LYS A 1 253 ? 49.616 8.922 -65.250 1.00 98.12 253 LYS A O 1
ATOM 1991 N N . GLN A 1 254 ? 49.157 7.038 -64.136 1.00 97.88 254 GLN A N 1
ATOM 1992 C CA . GLN A 1 254 ? 50.263 6.279 -64.723 1.00 97.88 254 GLN A CA 1
ATOM 1993 C C . GLN A 1 254 ? 50.067 6.079 -66.230 1.00 97.88 254 GLN A C 1
ATOM 1995 O O . GLN A 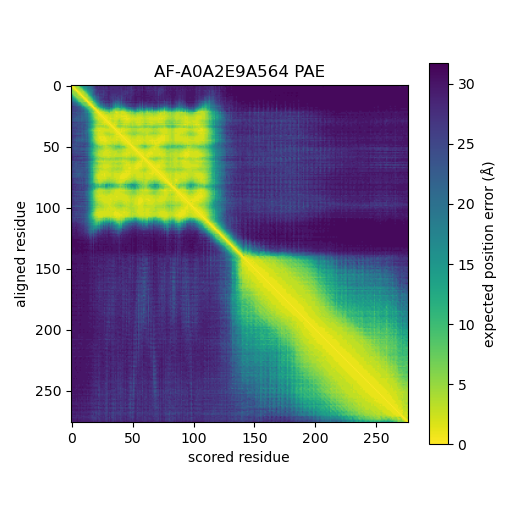1 254 ? 50.984 6.358 -67.004 1.00 97.88 254 GLN A O 1
ATOM 2000 N N . LEU A 1 255 ? 48.869 5.671 -66.653 1.00 98.12 255 LEU A N 1
ATOM 2001 C CA . LEU A 1 255 ? 48.538 5.473 -68.062 1.00 98.12 255 LEU A CA 1
ATOM 2002 C C . LEU A 1 255 ? 48.734 6.763 -68.872 1.00 98.12 255 LEU A C 1
ATOM 2004 O O . LEU A 1 255 ? 49.338 6.736 -69.945 1.00 98.12 255 LEU A O 1
ATOM 2008 N N . ALA A 1 256 ? 48.287 7.904 -68.341 1.00 97.94 256 ALA A N 1
ATOM 2009 C CA . ALA A 1 256 ? 48.492 9.207 -68.965 1.00 97.94 256 ALA A CA 1
ATOM 2010 C C . ALA A 1 256 ? 49.986 9.545 -69.139 1.00 97.94 256 ALA A C 1
ATOM 2012 O O . ALA A 1 256 ? 50.390 9.990 -70.216 1.00 97.94 256 ALA A O 1
ATOM 2013 N N . HIS A 1 257 ? 50.825 9.284 -68.128 1.00 97.44 257 HIS A N 1
ATOM 2014 C CA . HIS A 1 257 ? 52.278 9.456 -68.254 1.00 97.44 257 HIS A CA 1
ATOM 2015 C C . HIS A 1 257 ? 52.883 8.540 -69.328 1.00 97.44 257 HIS A C 1
ATOM 2017 O O . HIS A 1 257 ? 53.743 8.985 -70.088 1.00 97.44 257 HIS A O 1
ATOM 2023 N N . SER A 1 258 ? 52.431 7.285 -69.429 1.00 97.44 258 SER A N 1
ATOM 2024 C CA . SER A 1 258 ? 52.884 6.356 -70.473 1.00 97.44 258 SER A CA 1
ATOM 2025 C C . SER A 1 258 ? 52.532 6.851 -71.878 1.00 97.44 258 SER A C 1
ATOM 2027 O O . SER A 1 258 ? 53.402 6.866 -72.748 1.00 97.44 258 SER A O 1
ATOM 2029 N N . TRP A 1 259 ? 51.298 7.317 -72.102 1.00 97.69 259 TRP A N 1
ATOM 2030 C CA . TRP A 1 259 ? 50.894 7.902 -73.387 1.00 97.69 259 TRP A CA 1
ATOM 2031 C C . TRP A 1 259 ? 51.710 9.143 -73.747 1.00 97.69 259 TRP A C 1
ATOM 2033 O O . TRP A 1 259 ? 52.147 9.278 -74.890 1.00 97.69 259 TRP A O 1
ATOM 2043 N N . TYR A 1 260 ? 51.966 10.021 -72.774 1.00 97.25 260 TYR A N 1
ATOM 2044 C CA . TYR A 1 260 ? 52.810 11.197 -72.977 1.00 97.25 260 TYR A CA 1
ATOM 2045 C C . TYR A 1 260 ? 54.240 10.815 -73.392 1.00 97.25 260 TYR A C 1
ATOM 2047 O O . TYR A 1 260 ? 54.782 11.387 -74.337 1.00 97.25 260 TYR A O 1
ATOM 2055 N N . ALA A 1 261 ? 54.839 9.812 -72.741 1.00 97.06 261 ALA A N 1
ATOM 2056 C CA . ALA A 1 261 ? 56.171 9.324 -73.095 1.00 97.06 261 ALA A CA 1
ATOM 2057 C C . ALA A 1 261 ? 56.224 8.767 -74.529 1.00 97.06 261 ALA A C 1
ATOM 2059 O O . ALA A 1 261 ? 57.135 9.104 -75.285 1.00 97.06 261 ALA A O 1
ATOM 2060 N N . VAL A 1 262 ? 55.224 7.973 -74.928 1.00 97.12 262 VAL A N 1
ATOM 2061 C CA . VAL A 1 262 ? 55.115 7.453 -76.302 1.00 97.12 262 VAL A CA 1
ATOM 2062 C C . VAL A 1 262 ? 55.003 8.593 -77.313 1.00 97.12 262 VAL A C 1
ATOM 2064 O O . VAL A 1 262 ? 55.718 8.588 -78.313 1.00 97.12 262 VAL A O 1
ATOM 2067 N N . ALA A 1 263 ? 54.152 9.586 -77.051 1.00 96.88 263 ALA A N 1
ATOM 2068 C CA . ALA A 1 263 ? 53.988 10.738 -77.935 1.00 96.88 263 ALA A CA 1
ATOM 2069 C C . ALA A 1 263 ? 55.296 11.536 -78.094 1.00 96.88 263 ALA A C 1
ATOM 2071 O O . ALA A 1 263 ? 55.654 11.935 -79.202 1.00 96.88 263 ALA A O 1
ATOM 2072 N N . MET A 1 264 ? 56.049 11.720 -77.006 1.00 95.62 264 MET A N 1
ATOM 2073 C CA . MET A 1 264 ? 57.351 12.392 -77.043 1.00 95.62 264 MET A CA 1
ATOM 2074 C C . MET A 1 264 ? 58.396 11.618 -77.854 1.00 95.62 264 MET A C 1
ATOM 2076 O O . MET A 1 264 ? 59.144 12.225 -78.620 1.00 95.62 264 MET A O 1
ATOM 2080 N N . GLU A 1 265 ? 58.438 10.290 -77.745 1.00 94.38 265 GLU A N 1
ATOM 2081 C CA . GLU A 1 265 ? 59.326 9.468 -78.577 1.00 94.38 265 GLU A CA 1
ATOM 2082 C C . GLU A 1 265 ? 58.902 9.469 -80.052 1.00 94.38 265 GLU A C 1
ATOM 2084 O O . GLU A 1 265 ? 59.752 9.568 -80.937 1.00 94.38 265 GLU A O 1
ATOM 2089 N N . GLN A 1 266 ? 57.598 9.455 -80.348 1.00 93.06 266 GLN A N 1
ATOM 2090 C CA . GLN A 1 266 ? 57.109 9.623 -81.720 1.00 93.06 266 GLN A CA 1
ATOM 2091 C C . GLN A 1 266 ? 57.556 10.965 -82.312 1.00 93.06 266 GLN A C 1
ATOM 2093 O O . GLN A 1 266 ? 58.089 10.992 -83.421 1.00 93.06 266 GLN A O 1
ATOM 2098 N N . LEU A 1 267 ? 57.410 12.067 -81.566 1.00 93.31 267 LEU A N 1
ATOM 2099 C CA . LEU A 1 267 ? 57.918 13.383 -81.970 1.00 93.31 267 LEU A CA 1
ATOM 2100 C C . LEU A 1 267 ? 59.428 13.349 -82.224 1.00 93.31 267 LEU A C 1
ATOM 2102 O O . LEU A 1 267 ? 59.896 13.836 -83.252 1.00 93.31 267 LEU A O 1
ATOM 2106 N N . ARG A 1 268 ? 60.196 12.721 -81.330 1.00 93.81 268 ARG A N 1
ATOM 2107 C CA . ARG A 1 268 ? 61.648 12.581 -81.472 1.00 93.81 268 ARG A CA 1
ATOM 2108 C C . ARG A 1 268 ? 62.044 11.842 -82.750 1.00 93.81 268 ARG A C 1
ATOM 2110 O O . ARG A 1 268 ? 62.983 12.278 -83.417 1.00 93.81 268 ARG A O 1
ATOM 2117 N N . VAL A 1 269 ? 61.369 10.741 -83.080 1.00 93.00 269 VAL A N 1
ATOM 2118 C CA . VAL A 1 269 ? 61.622 9.959 -84.304 1.00 93.00 269 VAL A CA 1
ATOM 2119 C C . VAL A 1 269 ? 61.240 10.757 -85.549 1.00 93.00 269 VAL A C 1
ATOM 2121 O O . VAL A 1 269 ? 62.014 10.792 -86.506 1.00 93.00 269 VAL A O 1
ATOM 2124 N N . MET A 1 270 ? 60.088 11.436 -85.538 1.00 91.38 270 MET A N 1
ATOM 2125 C CA . MET A 1 270 ? 59.660 12.275 -86.663 1.00 91.38 270 MET A CA 1
ATOM 2126 C C . MET A 1 270 ? 60.691 13.366 -86.975 1.00 91.38 270 MET A C 1
ATOM 2128 O O . MET A 1 270 ? 61.117 13.484 -88.123 1.00 91.38 270 MET A O 1
ATOM 2132 N N . VAL A 1 271 ? 61.176 14.069 -85.948 1.00 90.94 271 VAL A N 1
ATOM 2133 C CA . VAL A 1 271 ? 62.176 15.136 -86.107 1.00 90.94 271 VAL A CA 1
ATOM 2134 C C . VAL A 1 271 ? 63.541 14.584 -86.534 1.00 90.94 271 VAL A C 1
ATOM 2136 O O . VAL A 1 271 ? 64.142 15.071 -87.486 1.00 90.94 271 VAL A O 1
ATOM 2139 N N . ASN A 1 272 ? 64.065 13.565 -85.843 1.00 88.19 272 ASN A N 1
ATOM 2140 C CA . ASN A 1 272 ? 65.469 13.162 -86.011 1.00 88.19 272 ASN A CA 1
ATOM 2141 C C . ASN A 1 272 ? 65.703 12.102 -87.093 1.00 88.19 272 ASN A C 1
ATOM 2143 O O . ASN A 1 272 ? 66.811 12.004 -87.615 1.00 88.19 272 ASN A O 1
ATOM 2147 N N . THR A 1 273 ? 64.712 11.260 -87.389 1.00 86.88 273 THR A N 1
ATOM 2148 C CA . THR A 1 273 ? 64.859 10.147 -88.341 1.00 86.88 273 THR A CA 1
ATOM 2149 C C . THR A 1 273 ? 64.188 10.450 -89.670 1.00 86.88 273 THR A C 1
ATOM 2151 O O . THR A 1 273 ? 64.751 10.135 -90.715 1.00 86.88 273 THR A O 1
ATOM 2154 N N . LEU A 1 274 ? 62.993 11.047 -89.640 1.00 83.50 274 LEU A N 1
ATOM 2155 C CA . LEU A 1 274 ? 62.219 11.324 -90.852 1.00 83.50 274 LEU A CA 1
ATOM 2156 C C . LEU A 1 274 ? 62.482 12.722 -91.428 1.00 83.50 274 LEU A C 1
ATOM 2158 O O . LEU A 1 274 ? 62.155 12.952 -92.589 1.00 83.50 274 LEU A O 1
ATOM 2162 N N . GLY A 1 275 ? 63.095 13.627 -90.654 1.00 75.94 275 GLY A N 1
ATOM 2163 C CA . GLY A 1 275 ? 63.390 14.996 -91.086 1.00 75.94 275 GLY A CA 1
ATOM 2164 C C . GLY A 1 275 ? 62.133 15.831 -91.349 1.00 75.94 275 GLY A C 1
ATOM 2165 O O . GLY A 1 275 ? 62.165 16.701 -92.221 1.00 75.94 275 GLY A O 1
ATOM 2166 N N . LEU A 1 276 ? 61.039 15.515 -90.644 1.00 64.19 276 LEU A N 1
ATOM 2167 C CA . LEU A 1 276 ? 59.774 16.257 -90.656 1.00 64.19 276 LEU A CA 1
ATOM 2168 C C . LEU A 1 276 ? 59.817 17.456 -89.703 1.00 64.19 276 LEU A C 1
ATOM 2170 O O . LEU A 1 276 ? 60.439 17.331 -88.621 1.00 64.19 276 LEU A O 1
#

Secondary structure (DSSP, 8-state):
--------------------PPPSEEEE-SSS--SEEEETT-EEEEE-SS-SS-EEEEETTTEEEEE-TT-EEEEE--SSS-TT----SEEEEEEETTT--EEEEEEEPPPPPP--------------------------HHHHHHHHHHHHHHHHHHHHHHHHHHHHHHHHHHHHHHHHHHHHHHHHHHHHHHHHHHHHHHHHHHHHHHHHHHHHHHHHHHHHHHHHHHHHHHHHHHHHHHHHHHHHHHHHHHHHHHHHHHHHHHHHHIIIII--

Mean predicted aligned error: 20.06 Å

Radius of gyration: 56.24 Å; Cα contacts (8 Å, |Δi|>4): 226; chains: 1; bounding box: 141×32×169 Å